Protein AF-A0A2M6X3T8-F1 (afdb_monomer)

pLDDT: mean 74.89, std 24.38, range [35.06, 98.75]

Sequence (340 aa):
MKRSKFPILYKMNGAKKKKNPTDDLLEIILDSETHAGDTDVTVSRVKEKPSEDEISDKTQVSRLHSLNPLKQDPLPSLKKPSGDSTLQVPKKNLVDVTVTHSSRPPLQVVSTQEGYKQPEKKSQLGGSTSSPARLSEDHADLRQAESLKMAQQTILRLEREVEKLVHENHELSSAATVFRNRVDELAGQLDRLERKLQDQSGIYTDEKNVLENQLASKKRQVGELEAKNKELESRIQVDLRQVRSRERELENRLEIAKLENVSLLRSKDELILDLKKRIEQMEGDQESYRMKAKDLLVKLDEKQDQIRRVMKALKLAVTMLEAEENTEGSDGKGSGDEDK

Foldseek 3Di:
DDDDDDDDDPDPPPDPPPDDPVVVVVVVVVVPPDPPDDDPDPDDDDDDDDDDDDDDDDDDDDDDDDDDPPPDDPDPPDDDPPDPDPPPDPPDDPDPPPPDPPPDPPPPPPPPPPDPDDDDDDDDDDDDDDDDDPPCPVVVVVVVVVVVVVVVVVVVVVVVVVVVVVVVVVVVVVVVVVVVVVVVVVVVVVVVVVVVVVVVVVVVVVVVVVVVVVVVVVVVVVVVVVVVVVVVVVVVVVVVVVVVVVVVVVVVVVVVVVVVVVVVVVVVVVVVVVVVVVVVVVVVVVVVVVVVVVVVVVVVVVVVVVVVVVVVVVVVVVVVVVVVVVVVPPDDDDDDDDDD

Structure (mmCIF, N/CA/C/O backbone):
data_AF-A0A2M6X3T8-F1
#
_entry.id   AF-A0A2M6X3T8-F1
#
loop_
_atom_site.group_PDB
_atom_site.id
_atom_site.type_symbol
_atom_site.label_atom_id
_atom_site.label_alt_id
_atom_site.label_comp_id
_atom_site.label_asym_id
_atom_site.label_entity_id
_atom_site.label_seq_id
_atom_site.pdbx_PDB_ins_code
_atom_site.Cartn_x
_atom_site.Cartn_y
_atom_site.Cartn_z
_atom_site.occupancy
_atom_site.B_iso_or_equiv
_atom_site.auth_seq_id
_atom_site.auth_comp_id
_atom_site.auth_asym_id
_atom_site.auth_atom_id
_atom_site.pdbx_PDB_model_num
ATOM 1 N N . MET A 1 1 ? -32.819 41.583 -51.420 1.00 48.28 1 MET A N 1
ATOM 2 C CA . MET A 1 1 ? -31.930 40.410 -51.245 1.00 48.28 1 MET A CA 1
ATOM 3 C C . MET A 1 1 ? -31.617 40.252 -49.764 1.00 48.28 1 MET A C 1
ATOM 5 O O . MET A 1 1 ? -31.291 41.232 -49.107 1.00 48.28 1 MET A O 1
ATOM 9 N N . LYS A 1 2 ? -31.893 39.065 -49.217 1.00 46.53 2 LYS A N 1
ATOM 10 C CA . LYS A 1 2 ? -32.100 38.806 -47.784 1.00 46.53 2 LYS A CA 1
ATOM 11 C C . LYS A 1 2 ? -30.768 38.563 -47.058 1.00 46.53 2 LYS A C 1
ATOM 13 O O . LYS A 1 2 ? -29.957 37.765 -47.511 1.00 46.53 2 LYS A O 1
ATOM 18 N N . ARG A 1 3 ? -30.571 39.240 -45.920 1.00 53.38 3 ARG A N 1
ATOM 19 C CA . ARG A 1 3 ? -29.454 39.032 -44.984 1.00 53.38 3 ARG A CA 1
ATOM 20 C C . ARG A 1 3 ? -29.676 37.730 -44.208 1.00 53.38 3 ARG A C 1
ATOM 22 O O . ARG A 1 3 ? -30.611 37.650 -43.419 1.00 53.38 3 ARG A O 1
ATOM 29 N N . SER A 1 4 ? -28.809 36.743 -44.412 1.00 51.34 4 SER A N 1
ATOM 30 C CA . SER A 1 4 ? -28.747 35.510 -43.619 1.00 51.34 4 SER A CA 1
ATOM 31 C C . SER A 1 4 ? -27.613 35.651 -42.598 1.00 51.34 4 SER A C 1
ATOM 33 O O . SER A 1 4 ? -26.437 35.587 -42.954 1.00 51.34 4 SER A O 1
ATOM 35 N N . LYS A 1 5 ? -27.973 35.907 -41.336 1.00 61.00 5 LYS A N 1
ATOM 36 C CA . LYS A 1 5 ? -27.074 35.837 -40.178 1.00 61.00 5 LYS A CA 1
ATOM 37 C C . LYS A 1 5 ? -27.253 34.455 -39.549 1.00 61.00 5 LYS A C 1
ATOM 39 O O . LYS A 1 5 ? -28.293 34.199 -38.952 1.00 61.00 5 LYS A O 1
ATOM 44 N N . PHE A 1 6 ? -26.262 33.582 -39.692 1.00 49.22 6 PHE A N 1
ATOM 45 C CA . PHE A 1 6 ? -26.186 32.330 -38.940 1.00 49.22 6 PHE A CA 1
ATOM 46 C C . PHE A 1 6 ? -25.486 32.586 -37.596 1.00 49.22 6 PHE A C 1
ATOM 48 O O . PHE A 1 6 ? -24.366 33.099 -37.601 1.00 49.22 6 PHE A O 1
ATOM 55 N N . PRO A 1 7 ? -26.096 32.246 -36.449 1.00 62.31 7 PRO A N 1
ATOM 56 C CA . PRO A 1 7 ? -25.398 32.243 -35.173 1.00 62.31 7 PRO A CA 1
ATOM 57 C C . PRO A 1 7 ? -24.618 30.931 -35.013 1.00 62.31 7 PRO A C 1
ATOM 59 O O . PRO A 1 7 ? -25.191 29.842 -35.012 1.00 62.31 7 PRO A O 1
ATOM 62 N N . ILE A 1 8 ? -23.298 31.039 -34.865 1.00 54.94 8 ILE A N 1
ATOM 63 C CA . ILE A 1 8 ? -22.424 29.923 -34.492 1.00 54.94 8 ILE A CA 1
ATOM 64 C C . ILE A 1 8 ? -22.597 29.698 -32.984 1.00 54.94 8 ILE A C 1
ATOM 66 O O . ILE A 1 8 ? -22.018 30.410 -32.165 1.00 54.94 8 ILE A O 1
ATOM 70 N N . LEU A 1 9 ? -23.438 28.732 -32.610 1.00 55.06 9 LEU A N 1
ATOM 71 C CA . LEU A 1 9 ? -23.554 28.251 -31.232 1.00 55.06 9 LEU A CA 1
ATOM 72 C C . LEU A 1 9 ? -22.347 27.359 -30.904 1.00 55.06 9 LEU A C 1
ATOM 74 O O . LEU A 1 9 ? -22.316 26.179 -31.252 1.00 55.06 9 LEU A O 1
ATOM 78 N N . TYR A 1 10 ? -21.366 27.910 -30.191 1.00 47.28 10 TYR A N 1
ATOM 79 C CA . TYR A 1 10 ? -20.344 27.113 -29.515 1.00 47.28 10 TYR A CA 1
ATOM 80 C C . TYR A 1 10 ? -20.969 26.419 -28.298 1.00 47.28 10 TYR A C 1
ATOM 82 O O . TYR A 1 10 ? -21.160 27.022 -27.243 1.00 47.28 10 TYR A O 1
ATOM 90 N N . LYS A 1 11 ? -21.292 25.128 -28.432 1.00 53.94 11 LYS A N 1
ATOM 91 C CA . LYS A 1 11 ? -21.555 24.256 -27.281 1.00 53.94 11 LYS A CA 1
ATOM 92 C C . LYS A 1 11 ? -20.220 23.938 -26.605 1.00 53.94 11 LYS A C 1
ATOM 94 O O . LYS A 1 11 ? -19.476 23.076 -27.061 1.00 53.94 11 LYS A O 1
ATOM 99 N N . MET A 1 12 ? -19.925 24.640 -25.514 1.00 56.09 12 MET A N 1
ATOM 100 C CA . MET A 1 12 ? -18.906 24.224 -24.553 1.00 56.09 12 MET A CA 1
ATOM 101 C C . MET A 1 12 ? -19.365 22.904 -23.925 1.00 56.09 12 MET A C 1
ATOM 103 O O . MET A 1 12 ? -20.273 22.880 -23.094 1.00 56.09 12 MET A O 1
ATOM 107 N N . ASN A 1 13 ? -18.762 21.794 -24.345 1.00 47.16 13 ASN A N 1
ATOM 108 C CA . ASN A 1 13 ? -18.891 20.526 -23.641 1.00 47.16 13 ASN A CA 1
ATOM 109 C C . ASN A 1 13 ? -18.244 20.691 -22.264 1.00 47.16 13 ASN A C 1
ATOM 111 O O . ASN A 1 13 ? -17.021 20.672 -22.134 1.00 47.16 13 ASN A O 1
ATOM 115 N N . GLY A 1 14 ? -19.077 20.874 -21.239 1.00 49.09 14 GLY A N 1
ATOM 116 C CA . GLY A 1 14 ? -18.662 20.799 -19.848 1.00 49.09 14 GLY A CA 1
ATOM 117 C C . GLY A 1 14 ? -18.065 19.423 -19.584 1.00 49.09 14 GLY A C 1
ATOM 118 O O . GLY A 1 14 ? -18.787 18.434 -19.447 1.00 49.09 14 GLY A O 1
ATOM 119 N N . ALA A 1 15 ? -16.736 19.357 -19.538 1.00 52.53 15 ALA A N 1
ATOM 120 C CA . ALA A 1 15 ? -16.014 18.203 -19.046 1.00 52.53 15 ALA A CA 1
ATOM 121 C C . ALA A 1 15 ? -16.426 17.997 -17.585 1.00 52.53 15 ALA A C 1
ATOM 123 O O . ALA A 1 15 ? -15.989 18.718 -16.688 1.00 52.53 15 ALA A O 1
ATOM 124 N N . LYS A 1 16 ? -17.311 17.024 -17.350 1.00 57.25 16 LYS A N 1
ATOM 125 C CA . LYS A 1 16 ? -17.578 16.498 -16.015 1.00 57.25 16 LYS A CA 1
ATOM 126 C C . LYS A 1 16 ? -16.247 15.965 -15.492 1.00 57.25 16 LYS A C 1
ATOM 128 O O . LYS A 1 16 ? -15.817 14.886 -15.898 1.00 57.25 16 LYS A O 1
ATOM 133 N N . LYS A 1 17 ? -15.566 16.745 -14.645 1.00 62.50 17 LYS A N 1
ATOM 134 C CA . LYS A 1 17 ? -14.441 16.260 -13.846 1.00 62.50 17 LYS A CA 1
ATOM 135 C C . LYS A 1 17 ? -14.964 15.042 -13.090 1.00 62.50 17 LYS A C 1
ATOM 137 O O . LYS A 1 17 ? -15.842 15.176 -12.241 1.00 62.50 17 LYS A O 1
ATOM 142 N N . LYS A 1 18 ? -14.495 13.851 -13.468 1.00 58.91 18 LYS A N 1
ATOM 143 C CA . LYS A 1 18 ? -14.674 12.647 -12.659 1.00 58.91 18 LYS A CA 1
ATOM 144 C C . LYS A 1 18 ? -14.033 12.973 -11.314 1.00 58.91 18 LYS A C 1
ATOM 146 O O . LYS A 1 18 ? -12.822 13.161 -11.263 1.00 58.91 18 LYS A O 1
ATOM 151 N N . LYS A 1 19 ? -14.853 13.154 -10.276 1.00 62.19 19 LYS A N 1
ATOM 152 C CA . LYS A 1 19 ? -14.363 13.230 -8.902 1.00 62.19 19 LYS A CA 1
ATOM 153 C C . LYS A 1 19 ? -13.605 11.932 -8.639 1.00 62.19 19 LYS A C 1
ATOM 155 O O . LYS A 1 19 ? -14.112 10.853 -8.954 1.00 62.19 19 LYS A O 1
ATOM 160 N N . ASN A 1 20 ? -12.366 12.051 -8.178 1.00 59.34 20 ASN A N 1
ATOM 161 C CA . ASN A 1 20 ? -11.580 10.892 -7.798 1.00 59.34 20 ASN A CA 1
ATOM 162 C C . ASN A 1 20 ? -12.211 10.308 -6.524 1.00 59.34 20 ASN A C 1
ATOM 164 O O . ASN A 1 20 ? -12.495 11.073 -5.606 1.00 59.34 20 ASN A O 1
ATOM 168 N N . PRO A 1 21 ? -12.412 8.983 -6.429 1.00 64.25 21 PRO A N 1
ATOM 169 C CA . PRO A 1 21 ? -13.021 8.343 -5.257 1.00 64.25 21 PRO A CA 1
ATOM 170 C C . PRO A 1 21 ? -12.188 8.486 -3.969 1.00 64.25 21 PRO A C 1
ATOM 172 O O . PRO A 1 21 ? -12.624 8.069 -2.904 1.00 64.25 21 PRO A O 1
ATOM 175 N N . THR A 1 22 ? -10.987 9.060 -4.053 1.00 64.00 22 THR A N 1
ATOM 176 C CA . THR A 1 22 ? -10.129 9.363 -2.905 1.00 64.00 22 THR A CA 1
ATOM 177 C C . THR A 1 22 ? -10.551 10.624 -2.152 1.00 64.00 22 THR A C 1
ATOM 179 O O . THR A 1 22 ? -10.258 10.716 -0.966 1.00 64.00 22 THR A O 1
ATOM 182 N N . ASP A 1 23 ? -11.246 11.569 -2.799 1.00 58.00 23 ASP A N 1
ATOM 183 C CA . ASP A 1 23 ? -11.666 12.815 -2.136 1.00 58.00 23 ASP A CA 1
ATOM 184 C C . ASP A 1 23 ? -12.822 12.568 -1.149 1.00 58.00 23 ASP A C 1
ATOM 186 O O . ASP A 1 23 ? -12.839 13.160 -0.074 1.00 58.00 23 ASP A O 1
ATOM 190 N N . ASP A 1 24 ? -13.712 11.610 -1.436 1.00 61.41 24 ASP A N 1
ATOM 191 C CA . ASP A 1 24 ? -14.825 11.249 -0.540 1.00 61.41 24 ASP A CA 1
ATOM 192 C C . ASP A 1 24 ? -14.349 10.499 0.729 1.00 61.41 24 ASP A C 1
ATOM 194 O O . ASP A 1 24 ? -15.053 10.463 1.737 1.00 61.41 24 ASP A O 1
ATOM 198 N N . LEU A 1 25 ? -13.146 9.905 0.721 1.00 61.50 25 LEU A N 1
ATOM 199 C CA . LEU A 1 25 ? -12.576 9.246 1.908 1.00 61.50 25 LEU A CA 1
ATOM 200 C C . LEU A 1 25 ? -11.923 10.233 2.883 1.00 61.50 25 LEU A C 1
ATOM 202 O O . LEU A 1 25 ? -11.845 9.937 4.074 1.00 61.50 25 LEU A O 1
ATOM 206 N N . LEU A 1 26 ? -11.471 11.395 2.405 1.00 58.81 26 LEU A N 1
ATOM 207 C CA . LEU A 1 26 ? -10.872 12.422 3.261 1.00 58.81 26 LEU A CA 1
ATOM 208 C C . LEU A 1 26 ? -11.929 13.208 4.048 1.00 58.81 26 LEU A C 1
ATOM 210 O O . LEU A 1 26 ? -11.655 13.622 5.171 1.00 58.81 26 LEU A O 1
ATOM 214 N N . GLU A 1 27 ? -13.144 13.345 3.513 1.00 59.25 27 GLU A N 1
ATOM 215 C CA . GLU A 1 27 ? -14.247 14.039 4.193 1.00 59.25 27 GLU A CA 1
ATOM 216 C C . GLU A 1 27 ? -14.784 13.228 5.395 1.00 59.25 27 GLU A C 1
ATOM 218 O O . GLU A 1 27 ? -15.132 13.798 6.420 1.00 59.25 27 GLU A O 1
ATOM 223 N N . ILE A 1 28 ? -14.723 11.889 5.347 1.00 61.09 28 ILE A N 1
ATOM 224 C CA . ILE A 1 28 ? -15.157 11.020 6.462 1.00 61.09 28 ILE A CA 1
ATOM 225 C C . ILE A 1 28 ? -14.153 11.012 7.629 1.00 61.09 28 ILE A C 1
ATOM 227 O O . ILE A 1 28 ? -14.540 10.781 8.773 1.00 61.09 28 ILE A O 1
ATOM 231 N N . ILE A 1 29 ? -12.863 11.248 7.371 1.00 57.47 29 ILE A N 1
ATOM 232 C CA . ILE A 1 29 ? -11.836 11.214 8.426 1.00 57.47 29 ILE A CA 1
ATOM 233 C C . ILE A 1 29 ? -11.834 12.526 9.227 1.00 57.47 29 ILE A C 1
ATOM 235 O O . ILE A 1 29 ? -11.658 12.491 10.445 1.00 57.47 29 ILE A O 1
ATOM 239 N N . LEU A 1 30 ? -12.106 13.664 8.581 1.00 53.62 30 LEU A N 1
ATOM 240 C CA . LEU A 1 30 ? -12.043 14.983 9.224 1.00 53.62 30 LEU A CA 1
ATOM 241 C C . LEU A 1 30 ? -13.244 15.303 10.134 1.00 53.62 30 LEU A C 1
ATOM 243 O O . LEU A 1 30 ? -13.096 16.111 11.046 1.00 53.62 30 LEU A O 1
ATOM 247 N N . ASP A 1 31 ? -14.378 14.616 9.981 1.00 52.12 31 ASP A N 1
ATOM 248 C CA . ASP A 1 31 ? -15.547 14.791 10.862 1.00 52.12 31 ASP A CA 1
ATOM 249 C C . ASP A 1 31 ? -15.466 13.975 12.172 1.00 52.12 31 ASP A C 1
ATOM 251 O O . ASP A 1 31 ? -16.353 14.065 13.022 1.00 52.12 31 ASP A O 1
ATOM 255 N N . SER A 1 32 ? -14.399 13.189 12.379 1.00 53.75 32 SER A N 1
ATOM 256 C CA . SER A 1 32 ? -14.233 12.347 13.579 1.00 53.75 32 SER A CA 1
ATOM 257 C C . SER A 1 32 ? -13.334 12.934 14.680 1.00 53.75 32 SER A C 1
ATOM 259 O O . SER A 1 32 ? -13.246 12.353 15.761 1.00 53.75 32 SER A O 1
ATOM 261 N N . GLU A 1 33 ? -12.711 14.102 14.469 1.00 50.47 33 GLU A N 1
ATOM 262 C CA . GLU A 1 33 ? -11.692 14.651 15.389 1.00 50.47 33 GLU A CA 1
ATOM 263 C C . GLU A 1 33 ? -12.166 15.750 16.366 1.00 50.47 33 GLU A C 1
ATOM 265 O O . GLU A 1 33 ? -11.360 16.248 17.149 1.00 50.47 33 GLU A O 1
ATOM 270 N N . THR A 1 34 ? -13.452 16.122 16.431 1.00 53.78 34 THR A N 1
ATOM 271 C CA . THR A 1 34 ? -13.883 17.265 17.276 1.00 53.78 34 THR A CA 1
ATOM 272 C C . THR A 1 34 ? -14.560 16.932 18.612 1.00 53.78 34 THR A C 1
ATOM 274 O O . THR A 1 34 ? -15.127 17.833 19.226 1.00 53.78 34 THR A O 1
ATOM 277 N N . HIS A 1 35 ? -14.505 15.698 19.125 1.00 51.75 35 HIS A N 1
ATOM 278 C CA . HIS A 1 35 ? -15.056 15.350 20.455 1.00 51.75 35 HIS A CA 1
ATOM 279 C C . HIS A 1 35 ? -14.041 14.631 21.365 1.00 51.75 35 HIS A C 1
ATOM 281 O O . HIS A 1 35 ? -14.316 13.579 21.933 1.00 51.75 35 HIS A O 1
ATOM 287 N N . ALA A 1 36 ? -12.865 15.233 21.557 1.00 49.47 36 ALA A N 1
ATOM 288 C CA . ALA A 1 36 ? -12.014 14.941 22.711 1.00 49.47 36 ALA A CA 1
ATOM 289 C C . ALA A 1 36 ? -12.462 15.821 23.891 1.00 49.47 36 ALA A C 1
ATOM 291 O O . ALA A 1 36 ? -11.929 16.903 24.126 1.00 49.47 36 ALA A O 1
ATOM 292 N N . GLY A 1 37 ? -13.514 15.380 24.581 1.00 46.88 37 GLY A N 1
ATOM 293 C CA . GLY A 1 37 ? -13.896 15.926 25.876 1.00 46.88 37 GLY A CA 1
ATOM 294 C C . GLY A 1 37 ? -12.936 15.429 26.953 1.00 46.88 37 GLY A C 1
ATOM 295 O O . GLY A 1 37 ? -12.780 14.222 27.133 1.00 46.88 37 GLY A O 1
ATOM 296 N N . ASP A 1 38 ? -12.320 16.375 27.657 1.00 49.84 38 ASP A N 1
ATOM 297 C CA . ASP A 1 38 ? -11.634 16.185 28.933 1.00 49.84 38 ASP A CA 1
ATOM 298 C C . ASP A 1 38 ? -12.511 15.379 29.904 1.00 49.84 38 ASP A C 1
ATOM 300 O O . ASP A 1 38 ? -13.475 15.890 30.478 1.00 49.84 38 ASP A O 1
ATOM 304 N N . THR A 1 39 ? -12.151 14.121 30.142 1.00 50.53 39 THR A N 1
ATOM 305 C CA . THR A 1 39 ? -12.489 13.438 31.394 1.00 50.53 39 THR A CA 1
ATOM 306 C C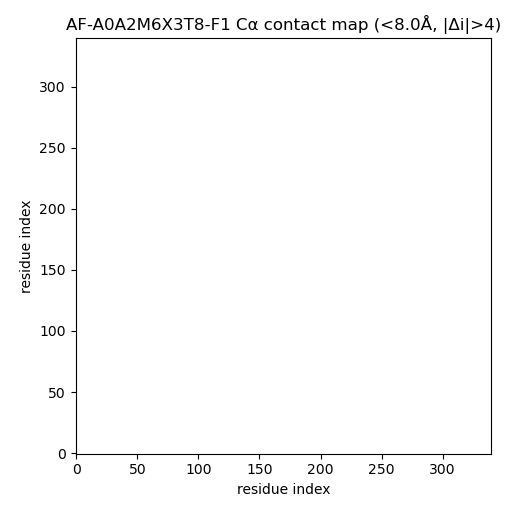 . THR A 1 39 ? -11.200 12.938 32.017 1.00 50.53 39 THR A C 1
ATOM 308 O O . THR A 1 39 ? -10.740 11.827 31.751 1.00 50.53 39 THR A O 1
ATOM 311 N N . ASP A 1 40 ? -10.619 13.802 32.840 1.00 43.56 40 ASP A N 1
ATOM 312 C CA . ASP A 1 40 ? -9.508 13.508 33.733 1.00 43.56 40 ASP A CA 1
ATOM 313 C C . ASP A 1 40 ? -10.005 12.569 34.850 1.00 43.56 40 ASP A C 1
ATOM 315 O O . ASP A 1 40 ? -10.454 12.989 35.918 1.00 43.56 40 ASP A O 1
ATOM 319 N N . VAL A 1 41 ? -10.027 11.263 34.564 1.00 51.12 41 VAL A N 1
ATOM 320 C CA . VAL A 1 41 ? -10.283 10.219 35.564 1.00 51.12 41 VAL A CA 1
ATOM 321 C C . VAL A 1 41 ? -8.938 9.748 36.100 1.00 51.12 41 VAL A C 1
ATOM 323 O O . VAL A 1 41 ? -8.275 8.868 35.549 1.00 51.12 41 VAL A O 1
ATOM 326 N N . THR A 1 42 ? -8.543 10.343 37.219 1.00 43.38 42 THR A N 1
ATOM 327 C CA . THR A 1 42 ? -7.403 9.933 38.040 1.00 43.38 42 THR A CA 1
ATOM 328 C C . THR A 1 42 ? -7.672 8.565 38.678 1.00 43.38 42 THR A C 1
ATOM 330 O O . THR A 1 42 ? -8.177 8.440 39.793 1.00 43.38 42 THR A O 1
ATOM 333 N N . VAL A 1 43 ? -7.318 7.489 37.968 1.00 47.22 43 VAL A N 1
ATOM 334 C CA . VAL A 1 43 ? -7.303 6.131 38.530 1.00 47.22 43 VAL A CA 1
ATOM 335 C C . VAL A 1 43 ? -6.080 5.984 39.430 1.00 47.22 43 VAL A C 1
ATOM 337 O O . VAL A 1 43 ? -4.946 5.816 38.979 1.00 47.22 43 VAL A O 1
ATOM 340 N N . SER A 1 44 ? -6.327 6.029 40.736 1.00 46.16 44 SER A N 1
ATOM 341 C CA . SER A 1 44 ? -5.349 5.683 41.761 1.00 46.16 44 SER A CA 1
ATOM 342 C C . SER A 1 44 ? -5.025 4.190 41.672 1.00 46.16 44 SER A C 1
ATOM 344 O O . SER A 1 44 ? -5.801 3.326 42.074 1.00 46.16 44 SER A O 1
ATOM 346 N N . ARG A 1 45 ? -3.858 3.890 41.097 1.00 47.16 45 ARG A N 1
ATOM 347 C CA . ARG A 1 45 ? -3.289 2.549 40.954 1.00 47.16 45 ARG A CA 1
ATOM 348 C C . ARG A 1 45 ? -2.777 2.061 42.310 1.00 47.16 45 ARG A C 1
ATOM 350 O O . ARG A 1 45 ? -1.656 2.377 42.708 1.00 47.16 45 ARG A O 1
ATOM 357 N N . VAL A 1 46 ? -3.596 1.279 43.006 1.00 48.47 46 VAL A N 1
ATOM 358 C CA . VAL A 1 46 ? -3.177 0.486 44.168 1.00 48.47 46 VAL A CA 1
ATOM 359 C C . VAL A 1 46 ? -2.143 -0.544 43.694 1.00 48.47 46 VAL A C 1
ATOM 361 O O . VAL A 1 46 ? -2.413 -1.370 42.825 1.00 48.47 46 VAL A O 1
ATOM 364 N N . LYS A 1 47 ? -0.918 -0.440 44.219 1.00 45.56 47 LYS A N 1
ATOM 365 C CA . LYS A 1 47 ? 0.147 -1.439 44.065 1.00 45.56 47 LYS A CA 1
ATOM 366 C C . LYS A 1 47 ? -0.147 -2.603 45.010 1.00 45.56 47 LYS A C 1
ATOM 368 O O . LYS A 1 47 ? 0.226 -2.539 46.178 1.00 45.56 47 LYS A O 1
ATOM 373 N N . GLU A 1 48 ? -0.752 -3.667 44.502 1.00 42.28 48 GLU A N 1
ATOM 374 C CA . GLU A 1 48 ? -0.688 -4.973 45.158 1.00 42.28 48 GLU A CA 1
ATOM 375 C C . GLU A 1 48 ? 0.520 -5.752 44.628 1.00 42.28 48 GLU A C 1
ATOM 377 O O . GLU A 1 48 ? 0.761 -5.845 43.423 1.00 42.28 48 GLU A O 1
ATOM 382 N N . LYS A 1 49 ? 1.336 -6.231 45.570 1.00 50.16 49 LYS A N 1
ATOM 383 C CA . LYS A 1 49 ? 2.478 -7.116 45.337 1.00 50.16 49 LYS A CA 1
ATOM 384 C C . LYS A 1 49 ? 1.949 -8.515 44.998 1.00 50.16 49 LYS A C 1
ATOM 386 O O . LYS A 1 49 ? 1.115 -9.001 45.758 1.00 50.16 49 LYS A O 1
ATOM 391 N N . PRO A 1 50 ? 2.452 -9.198 43.960 1.00 47.91 50 PRO A N 1
ATOM 392 C CA . PRO A 1 50 ? 2.223 -10.627 43.832 1.00 47.91 50 PRO A CA 1
ATOM 393 C C . PRO A 1 50 ? 3.186 -11.367 44.768 1.00 47.91 50 PRO A C 1
ATOM 395 O O . PRO A 1 50 ? 4.397 -11.142 44.730 1.00 47.91 50 PRO A O 1
ATOM 398 N N . SER A 1 51 ? 2.626 -12.205 45.636 1.00 49.88 51 SER A N 1
ATOM 399 C CA . SER A 1 51 ? 3.353 -13.216 46.395 1.00 49.88 51 SER A CA 1
ATOM 400 C C . SER A 1 51 ? 3.835 -14.318 45.456 1.00 49.88 51 SER A C 1
ATOM 402 O O . SER A 1 51 ? 3.086 -14.798 44.605 1.00 49.88 51 SER A O 1
ATOM 404 N N . GLU A 1 52 ? 5.099 -14.677 45.632 1.00 57.25 52 GLU A N 1
ATOM 405 C CA . GLU A 1 52 ? 5.729 -15.890 45.131 1.00 57.25 52 GLU A CA 1
ATOM 406 C C . GLU A 1 52 ? 5.017 -17.107 45.738 1.00 57.25 52 GLU A C 1
ATOM 408 O O . GLU A 1 52 ? 4.745 -17.098 46.935 1.00 57.25 52 GLU A O 1
ATOM 413 N N . ASP A 1 53 ? 4.627 -18.074 44.903 1.00 51.97 53 ASP A N 1
ATOM 414 C CA . ASP A 1 53 ? 4.863 -19.512 45.108 1.00 51.97 53 ASP A CA 1
ATOM 415 C C . ASP A 1 53 ? 4.121 -20.358 44.052 1.00 51.97 53 ASP A C 1
ATOM 417 O O . ASP A 1 53 ? 2.917 -20.221 43.867 1.00 51.97 53 ASP A O 1
ATOM 421 N N . GLU A 1 54 ? 4.912 -21.215 43.385 1.00 46.72 54 GLU A N 1
ATOM 422 C CA . GLU A 1 54 ? 4.594 -22.512 42.751 1.00 46.72 54 GLU A CA 1
ATOM 423 C C . GLU A 1 54 ? 3.456 -22.550 41.688 1.00 46.72 54 GLU A C 1
ATOM 425 O O . GLU A 1 54 ? 2.348 -22.077 41.870 1.00 46.72 54 GLU A O 1
ATOM 430 N N . ILE A 1 55 ? 3.593 -23.141 40.498 1.00 44.69 55 ILE A N 1
ATOM 431 C CA . ILE A 1 55 ? 3.963 -24.529 40.207 1.00 44.69 55 ILE A CA 1
ATOM 432 C C . ILE A 1 55 ? 4.388 -24.617 38.726 1.00 44.69 55 ILE A C 1
ATOM 434 O O . ILE A 1 55 ? 3.745 -24.072 37.830 1.00 44.69 55 ILE A O 1
ATOM 438 N N . SER A 1 56 ? 5.486 -25.343 38.512 1.00 49.25 56 SER A N 1
ATOM 439 C CA . SER A 1 56 ? 5.837 -26.155 37.340 1.00 49.25 56 SER A CA 1
ATOM 440 C C . SER A 1 56 ? 4.753 -26.316 36.262 1.00 49.25 56 SER A C 1
ATOM 442 O O . SER A 1 56 ? 3.766 -26.996 36.500 1.00 49.25 56 SER A O 1
ATOM 444 N N . ASP A 1 57 ? 5.036 -25.911 35.020 1.00 44.25 57 ASP A N 1
ATOM 445 C CA . ASP A 1 57 ? 5.032 -26.927 33.969 1.00 44.25 57 ASP A CA 1
ATOM 446 C C . ASP A 1 57 ? 5.842 -26.582 32.724 1.00 44.25 57 ASP A C 1
ATOM 448 O O . ASP A 1 57 ? 5.921 -25.460 32.225 1.00 44.25 57 ASP A O 1
ATOM 452 N N . LYS A 1 58 ? 6.507 -27.635 32.264 1.00 52.09 58 LYS A N 1
ATOM 453 C CA . LYS A 1 58 ? 7.445 -27.684 31.157 1.00 52.09 58 LYS A CA 1
ATOM 454 C C . LYS A 1 58 ? 6.692 -27.511 29.844 1.00 52.09 58 LYS A C 1
ATOM 456 O O . LYS A 1 58 ? 5.871 -28.348 29.485 1.00 52.09 58 LYS A O 1
ATOM 461 N N . THR A 1 59 ? 7.092 -26.549 29.022 1.00 49.47 59 THR A N 1
ATOM 462 C CA . THR A 1 59 ? 7.036 -26.750 27.569 1.00 49.47 59 THR A CA 1
ATOM 463 C C . THR A 1 59 ? 8.231 -26.079 26.912 1.00 49.47 59 THR A C 1
ATOM 465 O O . THR A 1 59 ? 8.332 -24.861 26.799 1.00 49.47 59 THR A O 1
ATOM 468 N N . GLN A 1 60 ? 9.177 -26.926 26.517 1.00 51.38 60 GLN A N 1
ATOM 469 C CA . GLN A 1 60 ? 10.280 -26.586 25.637 1.00 51.38 60 GLN A CA 1
ATOM 470 C C . GLN A 1 60 ? 9.728 -26.196 24.263 1.00 51.38 60 GLN A C 1
ATOM 472 O O . GLN A 1 60 ? 9.131 -27.036 23.595 1.00 51.38 60 GLN A O 1
ATOM 477 N N . VAL A 1 61 ? 10.005 -24.974 23.805 1.00 50.16 61 VAL A N 1
ATOM 478 C CA . VAL A 1 61 ? 10.065 -24.660 22.370 1.00 50.16 61 VAL A CA 1
ATOM 479 C C . VAL A 1 61 ? 11.265 -23.741 22.113 1.00 50.16 61 VAL A C 1
ATOM 481 O O . VAL A 1 61 ? 11.228 -22.533 22.301 1.00 50.16 61 VAL A O 1
ATOM 484 N N . SER A 1 62 ? 12.370 -24.381 21.741 1.00 47.41 62 SER A N 1
ATOM 485 C CA . SER A 1 62 ? 13.240 -24.028 20.612 1.00 47.41 62 SER A CA 1
ATOM 486 C C . SER A 1 62 ? 13.511 -22.546 20.296 1.00 47.41 62 SER A C 1
ATOM 488 O O . SER A 1 62 ? 12.874 -21.926 19.454 1.00 47.41 62 SER A O 1
ATOM 490 N N . ARG A 1 63 ? 14.593 -22.038 20.890 1.00 48.22 63 ARG A N 1
ATOM 491 C CA . ARG A 1 63 ? 15.792 -21.481 20.224 1.00 48.22 63 ARG A CA 1
ATOM 492 C C . ARG A 1 63 ? 15.701 -21.220 18.697 1.00 48.22 63 ARG A C 1
ATOM 494 O O . ARG A 1 63 ? 15.883 -22.145 17.915 1.00 48.22 63 ARG A O 1
ATOM 501 N N . LEU A 1 64 ? 15.628 -19.943 18.302 1.00 43.44 64 LEU A N 1
ATOM 502 C CA . LEU A 1 64 ? 16.177 -19.364 17.054 1.00 43.44 64 LEU A CA 1
ATOM 503 C C . LEU A 1 64 ? 16.693 -17.948 17.406 1.00 43.44 64 LEU A C 1
ATOM 505 O O . LEU A 1 64 ? 15.934 -17.117 17.884 1.00 43.44 64 LEU A O 1
ATOM 509 N N . HIS A 1 65 ? 18.008 -17.724 17.524 1.00 41.53 65 HIS A N 1
ATOM 510 C CA . HIS A 1 65 ? 18.871 -17.144 16.471 1.00 41.53 65 HIS A CA 1
ATOM 511 C C . HIS A 1 65 ? 18.316 -15.804 15.956 1.00 41.53 65 HIS A C 1
ATOM 513 O O . HIS A 1 65 ? 17.386 -15.760 15.165 1.00 41.53 65 HIS A O 1
ATOM 519 N N . SER A 1 66 ? 18.727 -14.695 16.576 1.00 46.72 66 SER A N 1
ATOM 520 C CA . SER A 1 66 ? 19.774 -13.791 16.066 1.00 46.72 66 SER A CA 1
ATOM 521 C C . SER A 1 66 ? 19.448 -13.166 14.708 1.00 46.72 66 SER A C 1
ATOM 523 O O . SER A 1 66 ? 19.745 -13.770 13.686 1.00 46.72 66 SER A O 1
ATOM 525 N N . LEU A 1 67 ? 18.984 -11.915 14.697 1.00 42.34 67 LEU A N 1
ATOM 526 C CA . LEU A 1 67 ? 19.375 -10.946 13.672 1.00 42.34 67 LEU A CA 1
ATOM 527 C C . LEU A 1 67 ? 19.436 -9.554 14.306 1.00 42.34 67 LEU A C 1
ATOM 529 O O . LEU A 1 67 ? 18.433 -8.994 14.739 1.00 42.34 67 LEU A O 1
ATOM 533 N N . ASN A 1 68 ? 20.657 -9.027 14.366 1.00 52.75 68 ASN A N 1
ATOM 534 C CA . ASN A 1 68 ? 20.934 -7.615 14.584 1.00 52.75 68 ASN A CA 1
ATOM 535 C C . ASN A 1 68 ? 20.156 -6.779 13.555 1.00 52.75 68 ASN A C 1
ATOM 537 O O . ASN A 1 68 ? 20.185 -7.127 12.371 1.00 52.75 68 ASN A O 1
ATOM 541 N N . PRO A 1 69 ? 19.543 -5.646 13.933 1.00 53.56 69 PRO A N 1
ATOM 542 C CA . PRO A 1 69 ? 19.137 -4.668 12.942 1.00 53.56 69 PRO A CA 1
ATOM 543 C C . PRO A 1 69 ? 20.411 -4.053 12.350 1.00 53.56 69 PRO A C 1
ATOM 545 O O . PRO A 1 69 ? 21.108 -3.279 13.011 1.00 53.56 69 PRO A O 1
ATOM 548 N N . LEU A 1 70 ? 20.745 -4.426 11.108 1.00 46.09 70 LEU A N 1
ATOM 549 C CA . LEU A 1 70 ? 21.682 -3.656 10.296 1.00 46.09 70 LEU A CA 1
ATOM 550 C C . LEU A 1 70 ? 21.159 -2.218 10.258 1.00 46.09 70 LEU A C 1
ATOM 552 O O . LEU A 1 70 ? 20.092 -1.950 9.705 1.00 46.09 70 LEU A O 1
ATOM 556 N N . LYS A 1 71 ? 21.926 -1.305 10.853 1.00 48.81 71 LYS A N 1
ATOM 557 C CA . LYS A 1 71 ? 21.832 0.124 10.579 1.00 48.81 71 LYS A CA 1
ATOM 558 C C . LYS A 1 71 ? 22.030 0.285 9.073 1.00 48.81 71 LYS A C 1
ATOM 560 O O . LYS A 1 71 ? 23.132 0.096 8.573 1.00 48.81 71 LYS A O 1
ATOM 565 N N . GLN A 1 72 ? 20.941 0.530 8.354 1.00 53.00 72 GLN A N 1
ATOM 566 C CA . GLN A 1 72 ? 21.011 0.995 6.980 1.00 53.00 72 GLN A CA 1
ATOM 567 C C . GLN A 1 72 ? 21.550 2.418 7.034 1.00 53.00 72 GLN A C 1
ATOM 569 O O . GLN A 1 72 ? 20.888 3.317 7.555 1.00 53.00 72 GLN A O 1
ATOM 574 N N . ASP A 1 73 ? 22.766 2.603 6.531 1.00 62.34 73 ASP A N 1
ATOM 575 C CA . ASP A 1 73 ? 23.265 3.931 6.215 1.00 62.34 73 ASP A CA 1
ATOM 576 C C . ASP A 1 73 ? 22.272 4.602 5.252 1.00 62.34 73 ASP A C 1
ATOM 578 O O . ASP A 1 73 ? 21.819 3.966 4.290 1.00 62.34 73 ASP A O 1
ATOM 582 N N . PRO A 1 74 ? 21.882 5.864 5.497 1.00 62.69 74 PRO A N 1
ATOM 583 C CA . PRO A 1 74 ? 20.997 6.579 4.597 1.00 62.69 74 PRO A CA 1
ATOM 584 C C . PRO A 1 74 ? 21.681 6.709 3.234 1.00 62.69 74 PRO A C 1
ATOM 586 O O . PRO A 1 74 ? 22.732 7.336 3.100 1.00 62.69 74 PRO A O 1
ATOM 589 N N . LEU A 1 75 ? 21.067 6.096 2.218 1.00 60.41 75 LEU A N 1
ATOM 590 C CA . LEU A 1 75 ? 21.452 6.253 0.820 1.00 60.41 75 LEU A CA 1
ATOM 591 C C . LEU A 1 75 ? 21.588 7.749 0.483 1.00 60.41 75 LEU A C 1
ATOM 593 O O . LEU A 1 75 ? 20.728 8.542 0.884 1.00 60.41 75 LEU A O 1
ATOM 597 N N . PRO A 1 76 ? 22.623 8.150 -0.277 1.00 60.09 76 PRO A N 1
ATOM 598 C CA . PRO A 1 76 ? 22.779 9.528 -0.708 1.00 60.09 76 PRO A CA 1
ATOM 599 C C . PRO A 1 76 ? 21.543 9.945 -1.506 1.00 60.09 76 PRO A C 1
ATOM 601 O O . PRO A 1 76 ? 21.181 9.326 -2.509 1.00 60.09 76 PRO A O 1
ATOM 604 N N . SER A 1 77 ? 20.882 11.000 -1.036 1.00 52.16 77 SER A N 1
ATOM 605 C CA . SER A 1 77 ? 19.759 11.624 -1.716 1.00 52.16 77 SER A CA 1
ATOM 606 C C . SER A 1 77 ? 20.226 12.133 -3.080 1.00 52.16 77 SER A C 1
ATOM 608 O O . SER A 1 77 ? 20.877 13.171 -3.205 1.00 52.16 77 SER A O 1
ATOM 610 N N . LEU A 1 78 ? 19.894 11.380 -4.132 1.00 50.34 78 LEU A N 1
ATOM 611 C CA . LEU A 1 78 ? 20.006 11.856 -5.502 1.00 50.34 78 LEU A CA 1
ATOM 612 C C . LEU A 1 78 ? 19.129 13.104 -5.633 1.00 50.34 78 LEU A C 1
ATOM 614 O O . LEU A 1 78 ? 17.898 13.029 -5.679 1.00 50.34 78 LEU A O 1
ATOM 618 N N . LYS A 1 79 ? 19.794 14.264 -5.670 1.00 53.25 79 LYS A N 1
ATOM 619 C CA . LYS A 1 79 ? 19.232 15.534 -6.124 1.00 53.25 79 LYS A CA 1
ATOM 620 C C . LYS A 1 79 ? 18.487 15.273 -7.429 1.00 53.25 79 LYS A C 1
ATOM 622 O O . LYS A 1 79 ? 19.102 14.979 -8.451 1.00 53.25 79 LYS A O 1
ATOM 627 N N . LYS A 1 80 ? 17.159 15.386 -7.378 1.00 52.34 80 LYS A N 1
ATOM 628 C CA . LYS A 1 80 ? 16.318 15.457 -8.572 1.00 52.34 80 LYS A CA 1
ATOM 629 C C . LYS A 1 80 ? 16.844 16.616 -9.428 1.00 52.34 80 LYS A C 1
ATOM 631 O O . LYS A 1 80 ? 16.884 17.738 -8.917 1.00 52.34 80 LYS A O 1
ATOM 636 N N . PRO A 1 81 ? 17.245 16.394 -10.688 1.00 48.28 81 PRO A N 1
ATOM 637 C CA . PRO A 1 81 ? 17.446 17.503 -11.598 1.00 48.28 81 PRO A CA 1
ATOM 638 C C . PRO A 1 81 ? 16.074 18.140 -11.839 1.00 48.28 81 PRO A C 1
ATOM 640 O O . PRO A 1 81 ? 15.170 17.522 -12.399 1.00 48.28 81 PRO A O 1
ATOM 643 N N . SER A 1 82 ? 15.904 19.373 -11.368 1.00 50.06 82 SER A N 1
ATOM 644 C CA . SER A 1 82 ? 14.851 20.276 -11.820 1.00 50.06 82 SER A CA 1
ATOM 645 C C . SER A 1 82 ? 15.141 20.626 -13.280 1.00 50.06 82 SER A C 1
ATOM 647 O O . SER A 1 82 ? 15.809 21.614 -13.575 1.00 50.06 82 SER A O 1
ATOM 649 N N . GLY A 1 83 ? 14.719 19.743 -14.177 1.00 42.47 83 GLY A N 1
ATOM 650 C CA . GLY A 1 83 ? 14.806 19.907 -15.619 1.00 42.47 83 GLY A CA 1
ATOM 651 C C . GLY A 1 83 ? 13.410 19.833 -16.203 1.00 42.47 83 GLY A C 1
ATOM 652 O O . GLY A 1 83 ? 13.018 18.805 -16.748 1.00 42.47 83 GLY A O 1
ATOM 653 N N . ASP A 1 84 ? 12.658 20.921 -16.061 1.00 49.62 84 ASP A N 1
ATOM 654 C CA . ASP A 1 84 ? 11.529 21.195 -16.938 1.00 49.62 84 ASP A CA 1
ATOM 655 C C . ASP A 1 84 ? 12.119 21.532 -18.313 1.00 49.62 84 ASP A C 1
ATOM 657 O O . ASP A 1 84 ? 12.567 22.640 -18.605 1.00 49.62 84 ASP A O 1
ATOM 661 N N . SER A 1 85 ? 12.305 20.496 -19.118 1.00 50.19 85 SER A N 1
ATOM 662 C CA . SER A 1 85 ? 12.750 20.598 -20.501 1.00 50.19 85 SER A CA 1
ATOM 663 C C . SER A 1 85 ? 11.915 19.612 -21.286 1.00 50.19 85 SER A C 1
ATOM 665 O O . SER A 1 85 ? 12.321 18.487 -21.574 1.00 50.19 85 SER A O 1
ATOM 667 N N . THR A 1 86 ? 10.699 20.054 -21.592 1.00 48.09 86 THR A N 1
ATOM 668 C CA . THR A 1 86 ? 9.837 19.460 -22.609 1.00 48.09 86 THR A CA 1
ATOM 669 C C . THR A 1 86 ? 10.561 19.546 -23.957 1.00 48.09 86 THR A C 1
ATOM 671 O O . THR A 1 86 ? 10.338 20.453 -24.755 1.00 48.09 86 THR A O 1
ATOM 674 N N . LEU A 1 87 ? 11.474 18.608 -24.211 1.00 44.25 87 LEU A N 1
ATOM 675 C CA . LEU A 1 87 ? 11.998 18.334 -25.540 1.00 44.25 87 LEU A CA 1
ATOM 676 C C . LEU A 1 87 ? 10.929 17.538 -26.283 1.00 44.25 87 LEU A C 1
ATOM 678 O O . LEU A 1 87 ? 10.819 16.318 -26.166 1.00 44.25 87 LEU A O 1
ATOM 682 N N . GLN A 1 88 ? 10.109 18.264 -27.042 1.00 43.59 88 GLN A N 1
ATOM 683 C CA . GLN A 1 88 ? 9.314 17.681 -28.111 1.00 43.59 88 GLN A CA 1
ATOM 684 C C . GLN A 1 88 ? 10.275 17.033 -29.110 1.00 43.59 88 GLN A C 1
ATOM 686 O O . GLN A 1 88 ? 10.903 17.709 -29.921 1.00 43.59 88 GLN A O 1
ATOM 691 N N . VAL A 1 89 ? 10.393 15.710 -29.044 1.00 47.41 89 VAL A N 1
ATOM 692 C CA . VAL A 1 89 ? 11.006 14.921 -30.110 1.00 47.41 89 VAL A CA 1
ATOM 693 C C . VAL A 1 89 ? 10.014 14.916 -31.278 1.00 47.41 89 VAL A C 1
ATOM 695 O O . VAL A 1 89 ? 8.910 14.381 -31.127 1.00 47.41 89 VAL A O 1
ATOM 698 N N . PRO A 1 90 ? 10.342 15.504 -32.442 1.00 47.16 90 PRO A N 1
ATOM 699 C CA . PRO A 1 90 ? 9.500 15.355 -33.613 1.00 47.16 90 PRO A CA 1
ATOM 700 C C . PRO A 1 90 ? 9.520 13.881 -34.020 1.00 47.16 90 PRO A C 1
ATOM 702 O O . PRO A 1 90 ? 10.576 13.321 -34.315 1.00 47.16 90 PRO A O 1
ATOM 705 N N . LYS A 1 91 ? 8.337 13.258 -34.043 1.00 46.03 91 LYS A N 1
ATOM 706 C CA . LYS A 1 91 ? 8.099 11.960 -34.682 1.00 46.03 91 LYS A CA 1
ATOM 707 C C . LYS A 1 91 ? 8.437 12.094 -36.167 1.00 46.03 91 LYS A C 1
ATOM 709 O O . LYS A 1 91 ? 7.577 12.426 -36.979 1.00 46.03 91 LYS A O 1
ATOM 714 N N . LYS A 1 92 ? 9.703 11.896 -36.523 1.00 48.22 92 LYS A N 1
ATOM 715 C CA . LYS A 1 92 ? 10.100 11.658 -37.906 1.00 48.22 92 LYS A CA 1
ATOM 716 C C . LYS A 1 92 ? 9.822 10.192 -38.194 1.00 48.22 92 LYS A C 1
ATOM 718 O O . LYS A 1 92 ? 10.287 9.315 -37.473 1.00 48.22 92 LYS A O 1
ATOM 723 N N . ASN A 1 93 ? 8.994 9.981 -39.209 1.00 48.59 93 ASN A N 1
ATOM 724 C CA . ASN A 1 93 ? 8.617 8.689 -39.749 1.00 48.59 93 ASN A CA 1
ATOM 725 C C . ASN A 1 93 ? 9.859 7.812 -39.923 1.00 48.59 93 ASN A C 1
ATOM 727 O O . ASN A 1 93 ? 10.734 8.117 -40.733 1.00 48.59 93 ASN A O 1
ATOM 731 N N . LEU A 1 94 ? 9.912 6.742 -39.132 1.00 45.38 94 LEU A N 1
ATOM 732 C CA . LEU A 1 94 ? 10.843 5.644 -39.303 1.00 45.38 94 LEU A CA 1
ATOM 733 C C . LEU A 1 94 ? 10.370 4.888 -40.548 1.00 45.38 94 LEU A C 1
ATOM 735 O O . LEU A 1 94 ? 9.473 4.054 -40.488 1.00 45.38 94 LEU A O 1
ATOM 739 N N . VAL A 1 95 ? 10.884 5.296 -41.704 1.00 48.75 95 VAL A N 1
ATOM 740 C CA . VAL A 1 95 ? 10.824 4.475 -42.908 1.00 48.75 95 VAL A CA 1
ATOM 741 C C . VAL A 1 95 ? 11.790 3.329 -42.648 1.00 48.75 95 VAL A C 1
ATOM 743 O O . VAL A 1 95 ? 12.973 3.580 -42.422 1.00 48.75 95 VAL A O 1
ATOM 746 N N . ASP A 1 96 ? 11.274 2.101 -42.625 1.00 40.59 96 ASP A N 1
ATOM 747 C CA . ASP A 1 96 ? 12.073 0.880 -42.668 1.00 40.59 96 ASP A CA 1
ATOM 748 C C . ASP A 1 96 ? 13.019 0.966 -43.870 1.00 40.59 96 ASP A C 1
ATOM 750 O O . ASP A 1 96 ? 12.640 0.722 -45.017 1.00 40.59 96 ASP A O 1
ATOM 754 N N . VAL A 1 97 ? 14.267 1.359 -43.617 1.00 47.66 97 VAL A N 1
ATOM 755 C CA . VAL A 1 97 ? 15.352 1.212 -44.580 1.00 47.66 97 VAL A CA 1
ATOM 756 C C . VAL A 1 97 ? 15.761 -0.249 -44.499 1.00 47.66 97 VAL A C 1
ATOM 758 O O . VAL A 1 97 ? 16.673 -0.630 -43.770 1.00 47.66 97 VAL A O 1
ATOM 761 N N . THR A 1 98 ? 15.037 -1.090 -45.234 1.00 40.50 98 THR A N 1
ATOM 762 C CA . THR A 1 98 ? 15.518 -2.418 -45.597 1.00 40.50 98 THR A CA 1
ATOM 763 C C . THR A 1 98 ? 16.835 -2.224 -46.338 1.00 40.50 98 THR A C 1
ATOM 765 O O . THR A 1 98 ? 16.850 -1.775 -47.488 1.00 40.50 98 THR A O 1
ATOM 768 N N . VAL A 1 99 ? 17.941 -2.513 -45.652 1.00 48.09 99 VAL A N 1
ATOM 769 C CA . VAL A 1 99 ? 19.283 -2.605 -46.224 1.00 48.09 99 VAL A CA 1
ATOM 770 C C . VAL A 1 99 ? 19.245 -3.749 -47.231 1.00 48.09 99 VAL A C 1
ATOM 772 O O . VAL A 1 99 ? 19.433 -4.917 -46.904 1.00 48.09 99 VAL A O 1
ATOM 775 N N . THR A 1 100 ? 18.914 -3.416 -48.475 1.00 39.41 100 THR A N 1
ATOM 776 C CA . THR A 1 100 ? 19.148 -4.305 -49.601 1.00 39.41 100 THR A CA 1
ATOM 777 C C . THR A 1 100 ? 20.655 -4.336 -49.796 1.00 39.41 100 THR A C 1
ATOM 779 O O . THR A 1 100 ? 21.281 -3.317 -50.077 1.00 39.41 100 THR A O 1
ATOM 782 N N . HIS A 1 101 ? 21.251 -5.504 -49.560 1.00 46.00 101 HIS A N 1
ATOM 783 C CA . HIS A 1 101 ? 22.636 -5.791 -49.894 1.00 46.00 101 HIS A CA 1
ATOM 784 C C . HIS A 1 101 ? 22.851 -5.482 -51.380 1.00 46.00 101 HIS A C 1
ATOM 786 O O . HIS A 1 101 ? 22.517 -6.291 -52.248 1.00 46.00 101 HIS A O 1
ATOM 792 N N . SER A 1 102 ? 23.376 -4.294 -51.686 1.00 40.72 102 SER A N 1
ATOM 793 C CA . SER A 1 102 ? 23.843 -3.974 -53.024 1.00 40.72 102 SER A CA 1
ATOM 794 C C . SER A 1 102 ? 25.114 -4.784 -53.245 1.00 40.72 102 SER A C 1
ATOM 796 O O . SER A 1 102 ? 26.208 -4.465 -52.783 1.00 40.72 102 SER A O 1
ATOM 798 N N . SER A 1 103 ? 24.933 -5.919 -53.915 1.00 47.28 103 SER A N 1
ATOM 799 C CA . SER A 1 103 ? 26.007 -6.643 -54.575 1.00 47.28 103 SER A CA 1
ATOM 800 C C . SER A 1 103 ? 26.746 -5.639 -55.457 1.00 47.28 103 SER A C 1
ATOM 802 O O . SER A 1 103 ? 26.241 -5.203 -56.491 1.00 47.28 103 SER A O 1
ATOM 804 N N . ARG A 1 104 ? 27.904 -5.183 -54.974 1.00 53.28 104 ARG A N 1
ATOM 805 C CA . ARG A 1 104 ? 28.816 -4.313 -55.707 1.00 53.28 104 ARG A CA 1
ATOM 806 C C . ARG A 1 104 ? 29.232 -5.087 -56.963 1.00 53.28 104 ARG A C 1
ATOM 808 O O . ARG A 1 104 ? 29.879 -6.125 -56.814 1.00 53.28 104 ARG A O 1
ATOM 815 N N . PRO A 1 105 ? 28.861 -4.652 -58.181 1.00 50.16 105 PRO A N 1
ATOM 816 C CA . PRO A 1 105 ? 29.343 -5.320 -59.377 1.00 50.16 105 PRO A CA 1
ATOM 817 C C . PRO A 1 105 ? 30.875 -5.209 -59.398 1.00 50.16 105 PRO A C 1
ATOM 819 O O . PRO A 1 105 ? 31.409 -4.140 -59.073 1.00 50.16 105 PRO A O 1
ATOM 822 N N . PRO A 1 106 ? 31.606 -6.287 -59.730 1.00 49.94 106 PRO A N 1
ATOM 823 C CA . PRO A 1 106 ? 33.048 -6.206 -59.883 1.00 49.94 106 PRO A CA 1
ATOM 824 C C . PRO A 1 106 ? 33.345 -5.184 -60.981 1.00 49.94 106 PRO A C 1
ATOM 826 O O . PRO A 1 106 ? 32.851 -5.307 -62.102 1.00 49.94 106 PRO A O 1
ATOM 829 N N . LEU A 1 107 ? 34.124 -4.154 -60.645 1.00 48.59 107 LEU A N 1
ATOM 830 C CA . LEU A 1 107 ? 34.654 -3.217 -61.627 1.00 48.59 107 LEU A CA 1
ATOM 831 C C . LEU A 1 107 ? 35.528 -4.022 -62.591 1.00 48.59 107 LEU A C 1
ATOM 833 O O . LEU A 1 107 ? 36.653 -4.399 -62.262 1.00 48.59 107 LEU A O 1
ATOM 837 N N . GLN A 1 108 ? 34.975 -4.329 -63.764 1.00 43.19 108 GLN A N 1
ATOM 838 C CA . GLN A 1 108 ? 35.735 -4.852 -64.885 1.00 43.19 108 GLN A CA 1
ATOM 839 C C . GLN A 1 108 ? 36.762 -3.789 -65.260 1.00 43.19 108 GLN A C 1
ATOM 841 O O . GLN A 1 108 ? 36.425 -2.715 -65.756 1.00 43.19 108 GLN A O 1
ATOM 846 N N . VAL A 1 109 ? 38.024 -4.091 -64.971 1.00 46.47 109 VAL A N 1
ATOM 847 C CA . VAL A 1 109 ? 39.175 -3.377 -65.506 1.00 46.47 109 VAL A CA 1
ATOM 848 C C . VAL A 1 109 ? 39.076 -3.491 -67.023 1.00 46.47 109 VAL A C 1
ATOM 850 O O . VAL A 1 109 ? 39.342 -4.546 -67.594 1.00 46.47 109 VAL A O 1
ATOM 853 N N . VAL A 1 110 ? 38.627 -2.419 -67.674 1.00 46.50 110 VAL A N 1
ATOM 854 C CA . VAL A 1 110 ? 38.692 -2.270 -69.127 1.00 46.50 110 VAL A CA 1
ATOM 855 C C . VAL A 1 110 ? 40.173 -2.144 -69.470 1.00 46.50 110 VAL A C 1
ATOM 857 O O . VAL A 1 110 ? 40.742 -1.058 -69.465 1.00 46.50 110 VAL A O 1
ATOM 860 N N . SER A 1 111 ? 40.828 -3.282 -69.692 1.00 45.97 111 SER A N 1
ATOM 861 C CA . SER A 1 111 ? 42.145 -3.328 -70.308 1.00 45.97 111 SER A CA 1
ATOM 862 C C . SER A 1 111 ? 41.973 -2.951 -71.777 1.00 45.97 111 SER A C 1
ATOM 864 O O . SER A 1 111 ? 41.646 -3.796 -72.613 1.00 45.97 111 SER A O 1
ATOM 866 N N . THR A 1 112 ? 42.173 -1.682 -72.108 1.00 48.38 112 THR A N 1
ATOM 867 C CA . THR A 1 112 ? 42.454 -1.250 -73.478 1.00 48.38 112 THR A CA 1
ATOM 868 C C . THR A 1 112 ? 43.831 -1.788 -73.880 1.00 48.38 112 THR A C 1
ATOM 870 O O . THR A 1 112 ? 44.834 -1.084 -73.862 1.00 48.38 112 THR A O 1
ATOM 873 N N . GLN A 1 113 ? 43.897 -3.076 -74.232 1.00 43.50 113 GLN A N 1
ATOM 874 C CA . GLN A 1 113 ? 44.917 -3.561 -75.159 1.00 43.50 113 GLN A CA 1
ATOM 875 C C . GLN A 1 113 ? 44.521 -3.065 -76.552 1.00 43.50 113 GLN A C 1
ATOM 877 O O . GLN A 1 113 ? 43.835 -3.752 -77.309 1.00 43.50 113 GLN A O 1
ATOM 882 N N . GLU A 1 114 ? 44.921 -1.839 -76.883 1.00 43.91 114 GLU A N 1
ATOM 883 C CA . GLU A 1 114 ? 44.968 -1.404 -78.274 1.00 43.91 114 GLU A CA 1
ATOM 884 C C . GLU A 1 114 ? 46.056 -2.216 -78.984 1.00 43.91 114 GLU A C 1
ATOM 886 O O . GLU A 1 114 ? 47.256 -1.991 -78.841 1.00 43.91 114 GLU A O 1
ATOM 891 N N . GLY A 1 115 ? 45.614 -3.236 -79.718 1.00 40.00 115 GLY A N 1
ATOM 892 C CA . GLY A 1 115 ? 46.452 -3.962 -80.652 1.00 40.00 115 GLY A CA 1
ATOM 893 C C . GLY A 1 115 ? 46.909 -3.031 -81.770 1.00 40.00 115 GLY A C 1
ATOM 894 O O . GLY A 1 115 ? 46.096 -2.555 -82.564 1.00 40.00 115 GLY A O 1
ATOM 895 N N . TYR A 1 116 ? 48.220 -2.819 -81.868 1.00 43.94 116 TYR A N 1
ATOM 896 C CA . TYR A 1 116 ? 48.857 -2.257 -83.052 1.00 43.94 116 TYR A CA 1
ATOM 897 C C . TYR A 1 116 ? 48.595 -3.184 -84.250 1.00 43.94 116 TYR A C 1
ATOM 899 O O . TYR A 1 116 ? 49.292 -4.174 -84.472 1.00 43.94 116 TYR A O 1
ATOM 907 N N . LYS A 1 117 ? 47.552 -2.873 -85.028 1.00 45.69 117 LYS A N 1
ATOM 908 C CA . LYS A 1 117 ? 47.336 -3.430 -86.366 1.00 45.69 117 LYS A CA 1
ATOM 909 C C . LYS A 1 117 ? 48.427 -2.893 -87.289 1.00 45.69 117 LYS A C 1
ATOM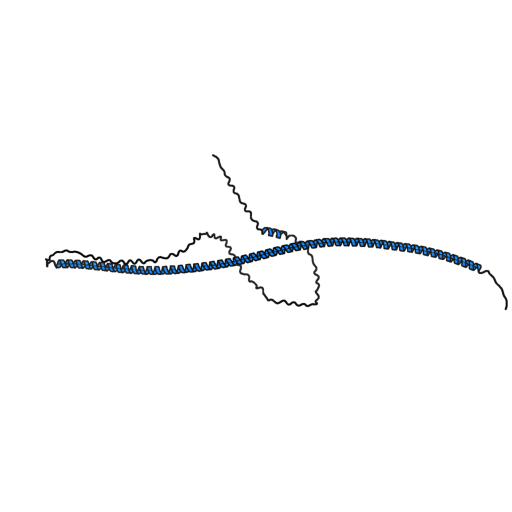 911 O O . LYS A 1 117 ? 48.443 -1.708 -87.608 1.00 45.69 117 LYS A O 1
ATOM 916 N N . GLN A 1 118 ? 49.316 -3.773 -87.737 1.00 47.22 118 GLN A N 1
ATOM 917 C CA . GLN A 1 118 ? 50.184 -3.499 -88.878 1.00 47.22 118 GLN A CA 1
ATOM 918 C C . GLN A 1 118 ? 49.346 -3.298 -90.152 1.00 47.22 118 GLN A C 1
ATOM 920 O O . GLN A 1 118 ? 48.449 -4.106 -90.412 1.00 47.22 118 GLN A O 1
ATOM 925 N N . PRO A 1 119 ? 49.629 -2.284 -90.985 1.00 51.19 119 PRO A N 1
ATOM 926 C CA . PRO A 1 119 ? 49.095 -2.229 -92.334 1.00 51.19 119 PRO A CA 1
ATOM 927 C C . PRO A 1 119 ? 50.017 -2.994 -93.297 1.00 51.19 119 PRO A C 1
ATOM 929 O O . PRO A 1 119 ? 50.973 -2.446 -93.836 1.00 51.19 119 PRO A O 1
ATOM 932 N N . GLU A 1 120 ? 49.696 -4.260 -93.569 1.00 44.75 120 GLU A N 1
ATOM 933 C CA . GLU A 1 120 ? 50.095 -4.898 -94.825 1.00 44.75 120 GLU A CA 1
ATOM 934 C C . GLU A 1 120 ? 49.167 -4.410 -95.944 1.00 44.75 120 GLU A C 1
ATOM 936 O O . GLU A 1 120 ? 47.997 -4.790 -95.963 1.00 44.75 120 GLU A O 1
ATOM 941 N N . LYS A 1 121 ? 49.678 -3.644 -96.920 1.00 43.28 121 LYS A N 1
ATOM 942 C CA . LYS A 1 121 ? 49.215 -3.734 -98.317 1.00 43.28 121 LYS A CA 1
ATOM 943 C C . LYS A 1 121 ? 50.353 -3.486 -99.308 1.00 43.28 121 LYS A C 1
ATOM 945 O O . LYS A 1 121 ? 51.022 -2.461 -99.299 1.00 43.28 121 LYS A O 1
ATOM 950 N N . LYS A 1 122 ? 50.505 -4.498 -100.162 1.00 46.56 122 LYS A N 1
ATOM 951 C CA . LYS A 1 122 ? 51.318 -4.625 -101.374 1.00 46.56 122 LYS A CA 1
ATOM 952 C C . LYS A 1 122 ? 50.833 -3.715 -102.515 1.00 46.56 122 LYS A C 1
ATOM 954 O O . LYS A 1 122 ? 49.671 -3.315 -102.533 1.00 46.56 122 LYS A O 1
ATOM 959 N N . SER A 1 123 ? 51.690 -3.650 -103.546 1.00 40.12 123 SER A N 1
ATOM 960 C CA . SER A 1 123 ? 51.465 -3.256 -104.957 1.00 40.12 123 SER A CA 1
ATOM 961 C C . SER A 1 123 ? 51.633 -1.749 -105.241 1.00 40.12 123 SER A C 1
ATOM 963 O O . SER A 1 123 ? 51.270 -0.940 -104.405 1.00 40.12 123 SER A O 1
ATOM 965 N N . GLN A 1 124 ? 52.199 -1.277 -106.359 1.00 38.91 124 GLN A N 1
ATOM 966 C CA . GLN A 1 124 ? 52.438 -1.898 -107.664 1.00 38.91 124 GLN A CA 1
ATOM 967 C C . GLN A 1 124 ? 53.356 -0.987 -108.522 1.00 38.91 124 GLN A C 1
ATOM 969 O O . GLN A 1 124 ? 53.213 0.225 -108.471 1.00 38.91 124 GLN A O 1
ATOM 974 N N . LEU A 1 125 ? 54.248 -1.610 -109.306 1.00 36.03 125 LEU A N 1
ATOM 975 C CA . LEU A 1 125 ? 54.660 -1.300 -110.693 1.00 36.03 125 LEU A CA 1
ATOM 976 C C . LEU A 1 125 ? 54.905 0.146 -111.196 1.00 36.03 125 LEU A C 1
ATOM 978 O O . LEU A 1 125 ? 54.027 0.998 -111.203 1.00 36.03 125 LEU A O 1
ATOM 982 N N . GLY A 1 126 ? 56.057 0.290 -111.866 1.00 35.06 126 GLY A N 1
ATOM 983 C CA . GLY A 1 126 ? 56.377 1.313 -112.873 1.00 35.06 126 GLY A CA 1
ATOM 984 C C . GLY A 1 126 ? 57.760 1.907 -112.590 1.00 35.06 126 GLY A C 1
ATOM 985 O O . GLY A 1 126 ? 57.935 2.561 -111.578 1.00 35.06 126 GLY A O 1
ATOM 986 N N . GLY A 1 127 ? 58.831 1.674 -113.344 1.00 36.66 127 GLY A N 1
ATOM 987 C CA . GLY A 1 127 ? 58.938 1.450 -114.777 1.00 36.66 127 GLY A CA 1
ATOM 988 C C . GLY A 1 127 ? 59.802 2.572 -115.365 1.00 36.66 127 GLY A C 1
ATOM 989 O O . GLY A 1 127 ? 59.591 3.735 -115.054 1.00 36.66 127 GLY A O 1
ATOM 990 N N . SER A 1 128 ? 60.719 2.194 -116.254 1.00 39.19 128 SER A N 1
ATOM 991 C CA . SER A 1 128 ? 61.429 3.055 -117.211 1.00 39.19 128 SER A CA 1
ATOM 992 C C . SER A 1 128 ? 62.765 3.700 -116.802 1.00 39.19 128 SER A C 1
ATOM 994 O O . SER A 1 128 ? 62.841 4.775 -116.225 1.00 39.19 128 SER A O 1
ATOM 996 N N . THR A 1 129 ? 63.833 3.006 -117.213 1.00 39.44 129 THR A N 1
ATOM 997 C CA . THR A 1 129 ? 64.831 3.469 -118.200 1.00 39.44 129 THR A CA 1
ATOM 998 C C . THR A 1 129 ? 65.362 4.903 -118.096 1.00 39.44 129 THR A C 1
ATOM 1000 O O . THR A 1 129 ? 64.660 5.848 -118.427 1.00 39.44 129 THR A O 1
ATOM 1003 N N . SER A 1 130 ? 66.665 5.020 -117.836 1.00 40.75 130 SER A N 1
ATOM 1004 C CA . SER A 1 130 ? 67.694 5.476 -118.795 1.00 40.75 130 SER A CA 1
ATOM 1005 C C . SER A 1 130 ? 68.790 6.266 -118.074 1.00 40.75 130 SER A C 1
ATOM 1007 O O . SER A 1 130 ? 68.596 7.420 -117.705 1.00 40.75 130 SER A O 1
ATOM 1009 N N . SER A 1 131 ? 69.966 5.649 -117.933 1.00 44.81 131 SER A N 1
ATOM 1010 C CA . SER A 1 131 ? 71.241 6.382 -117.948 1.00 44.81 131 SER A CA 1
ATOM 1011 C C . SER A 1 131 ? 71.327 7.114 -119.292 1.00 44.81 131 SER A C 1
ATOM 1013 O O . SER A 1 131 ? 71.017 6.490 -120.310 1.00 44.81 131 SER A O 1
ATOM 1015 N N . PRO A 1 132 ? 71.733 8.393 -119.337 1.00 47.88 132 PRO A N 1
ATOM 1016 C CA . PRO A 1 132 ? 73.168 8.665 -119.275 1.00 47.88 132 PRO A CA 1
ATOM 1017 C C . PRO A 1 132 ? 73.511 10.013 -118.618 1.00 47.88 132 PRO A C 1
ATOM 1019 O O . PRO A 1 132 ? 72.974 11.038 -119.010 1.00 47.88 132 PRO A O 1
ATOM 1022 N N . ALA A 1 133 ? 74.472 10.046 -117.695 1.00 41.03 133 ALA A N 1
ATOM 1023 C CA . ALA A 1 133 ? 75.408 11.174 -117.569 1.00 41.03 133 ALA A CA 1
ATOM 1024 C C . ALA A 1 133 ? 76.362 10.937 -116.396 1.00 41.03 133 ALA A C 1
ATOM 1026 O O . ALA A 1 133 ? 76.065 11.276 -115.254 1.00 41.03 133 ALA A O 1
ATOM 1027 N N . ARG A 1 134 ? 77.571 10.457 -116.699 1.00 47.69 134 ARG A N 1
ATOM 1028 C CA . ARG A 1 134 ? 78.741 10.467 -115.797 1.00 47.69 134 ARG A CA 1
ATOM 1029 C C . ARG A 1 134 ? 79.304 11.884 -115.550 1.00 47.69 134 ARG A C 1
ATOM 1031 O O . ARG A 1 134 ? 80.499 12.070 -115.393 1.00 47.69 134 ARG A O 1
ATOM 1038 N N . LEU A 1 135 ? 78.430 12.890 -115.568 1.00 47.72 135 LEU A N 1
ATOM 1039 C CA . LEU A 1 135 ? 78.682 14.290 -115.205 1.00 47.72 135 LEU A CA 1
ATOM 1040 C C . LEU A 1 135 ? 77.551 14.836 -114.297 1.00 47.72 135 LEU A C 1
ATOM 1042 O O . LEU A 1 135 ? 77.455 16.035 -114.072 1.00 47.72 135 LEU A O 1
ATOM 1046 N N . SER A 1 136 ? 76.690 13.939 -113.782 1.00 50.66 136 SER A N 1
ATOM 1047 C CA . SER A 1 136 ? 75.589 14.183 -112.831 1.00 50.66 136 SER A CA 1
ATOM 1048 C C . SER A 1 136 ? 75.726 13.306 -111.567 1.00 50.66 136 SER A C 1
ATOM 1050 O O . SER A 1 136 ? 74.747 13.073 -110.860 1.00 50.66 136 SER A O 1
ATOM 1052 N N . GLU A 1 137 ? 76.920 12.774 -111.301 1.00 52.16 137 GLU A N 1
ATOM 1053 C CA . GLU A 1 137 ? 77.237 11.982 -110.101 1.00 52.16 137 GLU A CA 1
ATOM 1054 C C . GLU A 1 137 ? 77.297 12.921 -108.883 1.00 52.16 137 GLU A C 1
ATOM 1056 O O . GLU A 1 137 ? 76.523 12.751 -107.949 1.00 52.16 137 GLU A O 1
ATOM 1061 N N . ASP A 1 138 ? 77.994 14.057 -109.009 1.00 57.44 138 ASP A N 1
ATOM 1062 C CA . ASP A 1 138 ? 78.044 15.107 -107.980 1.00 57.44 138 ASP A CA 1
ATOM 1063 C C . ASP A 1 138 ? 76.657 15.676 -107.617 1.00 57.44 138 ASP A C 1
ATOM 1065 O O . ASP A 1 138 ? 76.369 15.954 -106.454 1.00 57.44 138 ASP A O 1
ATOM 1069 N N . HIS A 1 139 ? 75.751 15.828 -108.593 1.00 60.22 139 HIS A N 1
ATOM 1070 C CA . HIS A 1 139 ? 74.387 16.318 -108.345 1.00 60.22 139 HIS A CA 1
ATOM 1071 C C . HIS A 1 139 ? 73.465 15.260 -107.717 1.00 60.22 139 HIS A C 1
ATOM 1073 O O . HIS A 1 139 ? 72.549 15.618 -106.970 1.00 60.22 139 HIS A O 1
ATOM 1079 N N . ALA A 1 140 ? 73.679 13.975 -108.012 1.00 70.69 140 ALA A N 1
ATOM 1080 C CA . ALA A 1 140 ? 72.977 12.879 -107.351 1.00 70.69 140 ALA A CA 1
ATOM 1081 C C . ALA A 1 140 ? 73.479 12.705 -105.911 1.00 70.69 140 ALA A C 1
ATOM 1083 O O . ALA A 1 140 ? 72.660 12.551 -105.006 1.00 70.69 140 ALA A O 1
ATOM 1084 N N . ASP A 1 141 ? 74.784 12.842 -105.692 1.00 76.75 141 ASP A N 1
ATOM 1085 C CA . ASP A 1 141 ? 75.424 12.782 -104.378 1.00 76.75 141 ASP A CA 1
ATOM 1086 C C . ASP A 1 141 ? 75.020 13.967 -103.494 1.00 76.75 141 ASP A C 1
ATOM 1088 O O . ASP A 1 141 ? 74.720 13.781 -102.316 1.00 76.75 141 ASP A O 1
ATOM 1092 N N . LEU A 1 142 ? 74.882 15.173 -104.057 1.00 77.19 142 LEU A N 1
ATOM 1093 C CA . LEU A 1 142 ? 74.311 16.336 -103.361 1.00 77.19 142 LEU A CA 1
ATOM 1094 C C . LEU A 1 142 ? 72.856 16.100 -102.938 1.00 77.19 142 LEU A C 1
ATOM 1096 O O . LEU A 1 142 ? 72.501 16.359 -101.790 1.00 77.19 142 LEU A O 1
ATOM 1100 N N . ARG A 1 143 ? 72.014 15.554 -103.825 1.00 82.31 143 ARG A N 1
ATOM 1101 C CA . ARG A 1 143 ? 70.617 15.216 -103.489 1.00 82.31 143 ARG A CA 1
ATOM 1102 C C . ARG A 1 143 ? 70.530 14.103 -102.445 1.00 82.31 143 ARG A C 1
ATOM 1104 O O . ARG A 1 143 ? 69.651 14.142 -101.585 1.00 82.31 143 ARG A O 1
ATOM 1111 N N . GLN A 1 144 ? 71.435 13.128 -102.491 1.00 84.19 144 GLN A N 1
ATOM 1112 C CA . GLN A 1 144 ? 71.540 12.080 -101.477 1.00 84.19 144 GLN A CA 1
ATOM 1113 C C . GLN A 1 144 ? 72.019 12.642 -100.137 1.00 84.19 144 GLN A C 1
ATOM 1115 O O . GLN A 1 144 ? 71.435 12.310 -99.109 1.00 84.19 144 GLN A O 1
ATOM 1120 N N . ALA A 1 145 ? 73.011 13.533 -100.130 1.00 86.19 145 ALA A N 1
ATOM 1121 C CA . ALA A 1 145 ? 73.498 14.204 -98.929 1.00 86.19 145 ALA A CA 1
ATOM 1122 C C . ALA A 1 145 ? 72.427 15.115 -98.306 1.00 86.19 145 ALA A C 1
ATOM 1124 O O . ALA A 1 145 ? 72.258 15.123 -97.086 1.00 86.19 145 ALA A O 1
ATOM 1125 N N . GLU A 1 146 ? 71.650 15.834 -99.119 1.00 85.81 146 GLU A N 1
ATOM 1126 C CA . GLU A 1 146 ? 70.494 16.612 -98.660 1.00 85.81 146 GLU A CA 1
ATOM 1127 C C . GLU A 1 146 ? 69.384 15.712 -98.107 1.00 85.81 146 GLU A C 1
ATOM 1129 O O . GLU A 1 146 ? 68.869 15.975 -97.019 1.00 85.81 146 GLU A O 1
ATOM 1134 N N . SER A 1 147 ? 69.058 14.610 -98.787 1.00 91.50 147 SER A N 1
ATOM 1135 C CA . SER A 1 147 ? 68.100 13.614 -98.290 1.00 91.50 147 SER A CA 1
ATOM 1136 C C . SER A 1 147 ? 68.566 12.985 -96.976 1.00 91.50 147 SER A C 1
ATOM 1138 O O . SER A 1 147 ? 67.761 12.783 -96.070 1.00 91.50 147 SER A O 1
ATOM 1140 N N . LEU A 1 148 ? 69.861 12.695 -96.849 1.00 91.62 148 LEU A N 1
ATOM 1141 C CA . LEU A 1 148 ? 70.465 12.133 -95.646 1.00 91.62 148 LEU A CA 1
ATOM 1142 C C . LEU A 1 148 ? 70.451 13.153 -94.507 1.00 91.62 148 LEU A C 1
ATOM 1144 O O . LEU A 1 148 ? 70.104 12.801 -93.385 1.00 91.62 148 LEU A O 1
ATOM 1148 N N . LYS A 1 149 ? 70.725 14.429 -94.788 1.00 93.75 149 LYS A N 1
ATOM 1149 C CA . LYS A 1 149 ? 70.600 15.518 -93.813 1.00 93.75 149 LYS A CA 1
ATOM 1150 C C . LYS A 1 149 ? 69.157 15.680 -93.330 1.00 93.75 149 LYS A C 1
ATOM 1152 O O . LYS A 1 149 ? 68.930 15.818 -92.130 1.00 93.75 149 LYS A O 1
ATOM 1157 N N . MET A 1 150 ? 68.178 15.625 -94.234 1.00 94.50 150 MET A N 1
ATOM 1158 C CA . MET A 1 150 ? 66.754 15.661 -93.877 1.00 94.50 150 MET A CA 1
ATOM 1159 C C . MET A 1 150 ? 66.341 14.419 -93.070 1.00 94.50 150 MET A C 1
ATOM 1161 O O . MET A 1 150 ? 65.612 14.535 -92.082 1.00 94.50 150 MET A O 1
ATOM 1165 N N . ALA A 1 151 ? 66.848 13.237 -93.427 1.00 94.69 151 ALA A N 1
ATOM 1166 C CA . ALA A 1 151 ? 66.652 12.006 -92.664 1.00 94.69 151 ALA A CA 1
ATOM 1167 C C . ALA A 1 151 ? 67.270 12.108 -91.256 1.00 94.69 151 ALA A C 1
ATOM 1169 O O . ALA A 1 151 ? 66.615 11.800 -90.270 1.00 94.69 151 ALA A O 1
ATOM 1170 N N . GLN A 1 152 ? 68.488 12.636 -91.124 1.00 94.81 152 GLN A N 1
ATOM 1171 C CA . GLN A 1 152 ? 69.127 12.872 -89.825 1.00 94.81 152 GLN A CA 1
ATOM 1172 C C . GLN A 1 152 ? 68.349 13.882 -88.974 1.00 94.81 152 GLN A C 1
ATOM 1174 O O . GLN A 1 152 ? 68.143 13.661 -87.784 1.00 94.81 152 GLN A O 1
ATOM 1179 N N . GLN A 1 153 ? 67.871 14.978 -89.566 1.00 95.94 153 GLN A N 1
ATOM 1180 C CA . GLN A 1 153 ? 67.044 15.957 -88.855 1.00 95.94 153 GLN A CA 1
ATOM 1181 C C . GLN A 1 153 ? 65.709 15.366 -88.393 1.00 95.94 153 GLN A C 1
ATOM 1183 O O . GLN A 1 153 ? 65.249 15.671 -87.291 1.00 95.94 153 GLN A O 1
ATOM 1188 N N . THR A 1 154 ? 65.084 14.523 -89.216 1.00 96.50 154 THR A N 1
ATOM 1189 C CA . THR A 1 154 ? 63.847 13.831 -88.836 1.00 96.50 154 THR A CA 1
ATOM 1190 C C . THR A 1 154 ? 64.095 12.787 -87.754 1.00 96.50 154 THR A C 1
ATOM 1192 O O . THR A 1 154 ? 63.309 12.758 -86.813 1.00 96.50 154 THR A O 1
ATOM 1195 N N . ILE A 1 155 ? 65.195 12.028 -87.814 1.00 96.81 155 ILE A N 1
ATOM 1196 C CA . ILE A 1 155 ? 65.631 11.119 -86.741 1.00 96.81 155 ILE A CA 1
ATOM 1197 C C . ILE A 1 155 ? 65.803 11.894 -85.433 1.00 96.81 155 ILE A C 1
ATOM 1199 O O . ILE A 1 155 ? 65.121 11.576 -84.470 1.00 96.81 155 ILE A O 1
ATOM 1203 N N . LEU A 1 156 ? 66.581 12.982 -85.415 1.00 97.19 156 LEU A N 1
ATOM 1204 C CA . LEU A 1 156 ? 66.776 13.799 -84.207 1.00 97.19 156 LEU A CA 1
ATOM 1205 C C . LEU A 1 156 ? 65.464 14.376 -83.656 1.00 97.19 156 LEU A C 1
ATOM 1207 O O . LEU A 1 156 ? 65.299 14.537 -82.448 1.00 97.19 156 LEU A O 1
ATOM 1211 N N . ARG A 1 157 ? 64.521 14.743 -84.532 1.00 97.69 157 ARG A N 1
ATOM 1212 C CA . ARG A 1 157 ? 63.195 15.211 -84.109 1.00 97.69 157 ARG A CA 1
ATOM 1213 C C . ARG A 1 157 ? 62.399 14.083 -83.457 1.00 97.69 157 ARG A C 1
ATOM 1215 O O . ARG A 1 157 ? 61.814 14.314 -82.404 1.00 97.69 157 ARG A O 1
ATOM 1222 N N . LEU A 1 158 ? 62.387 12.909 -84.086 1.00 97.38 158 LEU A N 1
ATOM 1223 C CA . LEU A 1 158 ? 61.705 11.722 -83.578 1.00 97.38 158 LEU A CA 1
ATOM 1224 C C . LEU A 1 158 ? 62.331 11.247 -82.264 1.00 97.38 158 LEU A C 1
ATOM 1226 O O . LEU A 1 158 ? 61.598 10.914 -81.347 1.00 97.38 158 LEU A O 1
ATOM 1230 N N . GLU A 1 159 ? 63.654 11.290 -82.125 1.00 97.38 159 GLU A N 1
ATOM 1231 C CA . GLU A 1 159 ? 64.357 10.963 -80.879 1.00 97.38 159 GLU A CA 1
ATOM 1232 C C . GLU A 1 159 ? 63.924 11.886 -79.736 1.00 97.38 159 GLU A C 1
ATOM 1234 O O . GLU A 1 159 ? 63.509 11.403 -78.686 1.00 97.38 159 GLU A O 1
ATOM 1239 N N . ARG A 1 160 ? 63.894 13.208 -79.959 1.00 97.88 160 ARG A N 1
ATOM 1240 C CA . ARG A 1 160 ? 63.378 14.159 -78.954 1.00 97.88 160 ARG A CA 1
ATOM 1241 C C . ARG A 1 160 ? 61.908 13.924 -78.618 1.00 97.88 160 ARG A C 1
ATOM 1243 O O . ARG A 1 160 ? 61.482 14.194 -77.502 1.00 97.88 160 ARG A O 1
ATOM 1250 N N . GLU A 1 161 ? 61.105 13.503 -79.589 1.00 97.56 161 GLU A N 1
ATOM 1251 C CA . GLU A 1 161 ? 59.693 13.185 -79.371 1.00 97.56 161 GLU A CA 1
ATOM 1252 C C . GLU A 1 161 ? 59.532 11.898 -78.553 1.00 97.56 161 GLU A C 1
ATOM 1254 O O . GLU A 1 161 ? 58.745 11.876 -77.612 1.00 97.56 161 GLU A O 1
ATOM 1259 N N . VAL A 1 162 ? 60.340 10.870 -78.825 1.00 97.38 162 VAL A N 1
ATOM 1260 C CA . VAL A 1 162 ? 60.402 9.642 -78.021 1.00 97.38 162 VAL A CA 1
ATOM 1261 C C . VAL A 1 162 ? 60.828 9.956 -76.589 1.00 97.38 162 VAL A C 1
ATOM 1263 O O . VAL A 1 162 ? 60.178 9.492 -75.659 1.00 97.38 162 VAL A O 1
ATOM 1266 N N . GLU A 1 163 ? 61.859 10.778 -76.387 1.00 97.69 163 GLU A N 1
ATOM 1267 C CA . GLU A 1 163 ? 62.288 11.200 -75.047 1.00 97.69 163 GLU A CA 1
ATOM 1268 C C . GLU A 1 163 ? 61.175 11.937 -74.289 1.00 97.69 163 GLU A C 1
ATOM 1270 O O . GLU A 1 163 ? 60.938 11.647 -73.115 1.00 97.69 163 GLU A O 1
ATOM 1275 N N . LYS A 1 164 ? 60.444 12.838 -74.962 1.00 98.31 164 LYS A N 1
ATOM 1276 C CA . LYS A 1 164 ? 59.275 13.516 -74.377 1.00 98.31 164 LYS A CA 1
ATOM 1277 C C . LYS A 1 164 ? 58.189 12.527 -73.972 1.00 98.31 164 LYS A C 1
ATOM 1279 O O . LYS A 1 164 ? 57.736 12.572 -72.835 1.00 98.31 164 LYS A O 1
ATOM 1284 N N . LEU A 1 165 ? 57.821 11.604 -74.861 1.00 97.81 165 LEU A N 1
ATOM 1285 C CA . LEU A 1 165 ? 56.807 10.586 -74.573 1.00 97.81 165 LEU A CA 1
ATOM 1286 C C . LEU A 1 165 ? 57.235 9.656 -73.430 1.00 97.81 165 LEU A C 1
ATOM 1288 O O . LEU A 1 165 ? 56.406 9.270 -72.609 1.00 97.81 165 LEU A O 1
ATOM 1292 N N . VAL A 1 166 ? 58.521 9.306 -73.341 1.00 97.81 166 VAL A N 1
ATOM 1293 C CA . VAL A 1 166 ? 59.066 8.522 -72.221 1.00 97.81 166 VAL A CA 1
ATOM 1294 C C . VAL A 1 166 ? 58.958 9.303 -70.913 1.00 97.81 166 VAL A C 1
ATOM 1296 O O . VAL A 1 166 ? 58.559 8.729 -69.899 1.00 97.81 166 VAL A O 1
ATOM 1299 N N . HIS A 1 167 ? 59.274 10.599 -70.928 1.00 98.25 167 HIS A N 1
ATOM 1300 C CA . HIS A 1 167 ? 59.146 11.453 -69.752 1.00 98.25 167 HIS A CA 1
ATOM 1301 C C . HIS A 1 167 ? 57.686 11.587 -69.300 1.00 98.25 167 HIS A C 1
ATOM 1303 O O . HIS A 1 167 ? 57.384 11.322 -68.139 1.00 98.25 167 HIS A O 1
ATOM 1309 N N . GLU A 1 168 ? 56.769 11.881 -70.222 1.00 98.06 168 GLU A N 1
ATOM 1310 C CA . GLU A 1 168 ? 55.329 11.964 -69.946 1.00 98.06 168 GLU A CA 1
ATOM 1311 C C . GLU A 1 168 ? 54.774 10.632 -69.418 1.00 98.06 168 GLU A C 1
ATOM 1313 O O . GLU A 1 168 ? 54.017 10.608 -68.449 1.00 98.06 168 GLU A O 1
ATOM 1318 N N . ASN A 1 169 ? 55.182 9.496 -69.991 1.00 97.56 169 ASN A N 1
ATOM 1319 C CA . ASN A 1 169 ? 54.773 8.177 -69.504 1.00 97.56 169 ASN A CA 1
ATOM 1320 C C . ASN A 1 169 ? 55.323 7.900 -68.093 1.00 97.56 169 ASN A C 1
ATOM 1322 O O . ASN A 1 169 ? 54.623 7.347 -67.243 1.00 97.56 169 ASN A O 1
ATOM 1326 N N . HIS A 1 170 ? 56.548 8.342 -67.799 1.00 98.00 170 HIS A N 1
ATOM 1327 C CA . HIS A 1 170 ? 57.101 8.254 -66.452 1.00 98.00 170 HIS A CA 1
ATOM 1328 C C . HIS A 1 170 ? 56.304 9.099 -65.443 1.00 98.00 170 HIS A C 1
ATOM 1330 O O . HIS A 1 170 ? 55.972 8.605 -64.361 1.00 98.00 170 HIS A O 1
ATOM 1336 N N . GLU A 1 171 ? 55.931 10.330 -65.799 1.00 98.19 171 GLU A N 1
ATOM 1337 C CA . GLU A 1 171 ? 55.082 11.194 -64.969 1.00 98.19 171 GLU A CA 1
ATOM 1338 C C . GLU A 1 171 ? 53.687 10.594 -64.753 1.00 98.19 171 GLU A C 1
ATOM 1340 O O . GLU A 1 171 ? 53.214 10.527 -63.615 1.00 98.19 171 GLU A O 1
ATOM 1345 N N . LEU A 1 172 ? 53.052 10.087 -65.815 1.00 98.00 172 LEU A N 1
ATOM 1346 C CA . LEU A 1 172 ? 51.756 9.411 -65.736 1.00 98.00 172 LEU A CA 1
ATOM 1347 C C . LEU A 1 172 ? 51.827 8.154 -64.867 1.00 98.00 172 LEU A C 1
ATOM 1349 O O . LEU A 1 172 ? 50.934 7.924 -64.052 1.00 98.00 172 LEU A O 1
ATOM 1353 N N . SER A 1 173 ? 52.895 7.363 -64.987 1.00 97.94 173 SER A N 1
ATOM 1354 C CA . SER A 1 173 ? 53.111 6.189 -64.142 1.00 97.94 173 SER A CA 1
ATOM 1355 C C . SER A 1 173 ? 53.293 6.588 -62.675 1.00 97.94 173 SER A C 1
ATOM 1357 O O . SER A 1 173 ? 52.698 5.967 -61.795 1.00 97.94 173 SER A O 1
ATOM 1359 N N . SER A 1 174 ? 54.070 7.637 -62.391 1.00 98.31 174 SER A N 1
ATOM 1360 C CA . SER A 1 174 ? 54.235 8.179 -61.036 1.00 98.31 174 SER A CA 1
ATOM 1361 C C . SER A 1 174 ? 52.895 8.645 -60.454 1.00 98.31 174 SER A C 1
ATOM 1363 O O . SER A 1 174 ? 52.490 8.194 -59.378 1.00 98.31 174 SER A O 1
ATOM 1365 N N . ALA A 1 175 ? 52.130 9.441 -61.205 1.00 98.25 175 ALA A N 1
ATOM 1366 C CA . ALA A 1 175 ? 50.798 9.888 -60.806 1.00 98.25 175 ALA A CA 1
ATOM 1367 C C . ALA A 1 175 ? 49.842 8.706 -60.565 1.00 98.25 175 ALA A C 1
ATOM 1369 O O . ALA A 1 175 ? 49.141 8.674 -59.551 1.00 98.25 175 ALA A O 1
ATOM 1370 N N . ALA A 1 176 ? 49.861 7.692 -61.436 1.00 98.00 176 ALA A N 1
ATOM 1371 C CA . ALA A 1 176 ? 49.064 6.478 -61.276 1.00 98.00 176 ALA A CA 1
ATOM 1372 C C . ALA A 1 176 ? 49.402 5.734 -59.974 1.00 98.00 176 ALA A C 1
ATOM 1374 O O . ALA A 1 176 ? 48.491 5.284 -59.273 1.00 98.00 176 ALA A O 1
ATOM 1375 N N . THR A 1 177 ? 50.684 5.645 -59.599 1.00 98.06 177 THR A N 1
ATOM 1376 C CA . THR A 1 177 ? 51.073 5.026 -58.319 1.00 98.06 177 THR A CA 1
ATOM 1377 C C . THR A 1 177 ? 50.576 5.814 -57.107 1.00 98.06 177 THR A C 1
ATOM 1379 O O . THR A 1 177 ? 50.070 5.212 -56.159 1.00 98.06 177 THR A O 1
ATOM 1382 N N . VAL A 1 178 ? 50.625 7.150 -57.151 1.00 98.38 178 VAL A N 1
ATOM 1383 C CA . VAL A 1 178 ? 50.106 8.006 -56.071 1.00 98.38 178 VAL A CA 1
ATOM 1384 C C . VAL A 1 178 ? 48.594 7.835 -55.925 1.00 98.38 178 VAL A C 1
ATOM 1386 O O . VAL A 1 178 ? 48.098 7.657 -54.810 1.00 98.38 178 VAL A O 1
ATOM 1389 N N . PHE A 1 179 ? 47.857 7.821 -57.039 1.00 98.12 179 PHE A N 1
ATOM 1390 C CA . PHE A 1 179 ? 46.414 7.596 -57.011 1.00 98.12 179 PHE A CA 1
ATOM 1391 C C . PHE A 1 179 ? 46.053 6.212 -56.480 1.00 98.12 179 PHE A C 1
ATOM 1393 O O . PHE A 1 179 ? 45.137 6.106 -55.667 1.00 98.12 179 PHE A O 1
ATOM 1400 N N . ARG A 1 180 ? 46.789 5.164 -56.867 1.00 98.44 180 ARG A N 1
ATOM 1401 C CA . ARG A 1 180 ? 46.571 3.809 -56.344 1.00 98.44 180 ARG A CA 1
ATOM 1402 C C . ARG A 1 180 ? 46.756 3.751 -54.828 1.00 98.44 180 ARG A C 1
ATOM 1404 O O . ARG A 1 180 ? 45.860 3.278 -54.137 1.00 98.44 180 ARG A O 1
ATOM 1411 N N . ASN A 1 181 ? 47.843 4.323 -54.312 1.00 98.31 181 ASN A N 1
ATOM 1412 C CA . ASN A 1 181 ? 48.085 4.393 -52.869 1.00 98.31 181 ASN A CA 1
ATOM 1413 C C . ASN A 1 181 ? 46.958 5.138 -52.141 1.00 98.31 181 ASN A C 1
ATOM 1415 O O . ASN A 1 181 ? 46.526 4.719 -51.068 1.00 98.31 181 ASN A O 1
ATOM 1419 N N . ARG A 1 182 ? 46.441 6.223 -52.734 1.00 98.44 182 ARG A N 1
ATOM 1420 C CA . ARG A 1 182 ? 45.324 6.975 -52.155 1.00 98.44 182 ARG A CA 1
ATOM 1421 C C . ARG A 1 182 ? 44.015 6.184 -52.168 1.00 98.44 182 ARG A C 1
ATOM 1423 O O . ARG A 1 182 ? 43.250 6.275 -51.211 1.00 98.44 182 ARG A O 1
ATOM 1430 N N . VAL A 1 183 ? 43.751 5.421 -53.228 1.00 98.19 183 VAL A N 1
ATOM 1431 C CA . VAL A 1 183 ? 42.587 4.526 -53.315 1.00 98.19 183 VAL A CA 1
ATOM 1432 C C . VAL A 1 183 ? 42.669 3.437 -52.246 1.00 98.19 183 VAL A C 1
ATOM 1434 O O . VAL A 1 183 ? 41.684 3.227 -51.540 1.00 98.19 183 VAL A O 1
ATOM 1437 N N . ASP A 1 184 ? 43.834 2.812 -52.071 1.00 98.38 184 ASP A N 1
ATOM 1438 C CA . ASP A 1 184 ? 44.050 1.777 -51.053 1.00 98.38 184 ASP A CA 1
ATOM 1439 C C . ASP A 1 184 ? 43.911 2.348 -49.627 1.00 98.38 184 ASP A C 1
ATOM 1441 O O . ASP A 1 184 ? 43.298 1.727 -48.755 1.00 98.38 184 ASP A O 1
ATOM 1445 N N . GLU A 1 185 ? 44.401 3.570 -49.385 1.00 98.50 185 GLU A N 1
ATOM 1446 C CA . GLU A 1 185 ? 44.231 4.267 -48.105 1.00 98.50 185 GLU A CA 1
ATOM 1447 C C . GLU A 1 185 ? 42.753 4.554 -47.801 1.00 98.50 185 GLU A C 1
ATOM 1449 O O . GLU A 1 185 ? 42.274 4.251 -46.704 1.00 98.50 185 GLU A O 1
ATOM 1454 N N . LEU A 1 186 ? 42.016 5.116 -48.765 1.00 97.88 186 LEU A N 1
ATOM 1455 C CA . LEU A 1 186 ? 40.590 5.410 -48.610 1.00 97.88 186 LEU A CA 1
ATOM 1456 C C . LEU A 1 186 ? 39.764 4.129 -48.436 1.00 97.88 186 LEU A C 1
ATOM 1458 O O . LEU A 1 186 ? 38.840 4.118 -47.623 1.00 97.88 186 LEU A O 1
ATOM 1462 N N . ALA A 1 187 ? 40.116 3.044 -49.132 1.00 97.94 187 ALA A N 1
ATOM 1463 C CA . ALA A 1 187 ? 39.490 1.736 -48.944 1.00 97.94 187 ALA A CA 1
ATOM 1464 C C . ALA A 1 187 ? 39.713 1.211 -47.516 1.00 97.94 187 ALA A C 1
ATOM 1466 O O . ALA A 1 187 ? 38.756 0.842 -46.838 1.00 97.94 187 ALA A O 1
ATOM 1467 N N . GLY A 1 188 ? 40.944 1.285 -47.000 1.00 98.25 188 GLY A N 1
ATOM 1468 C CA . GLY A 1 188 ? 41.233 0.905 -45.615 1.00 98.25 188 GLY A CA 1
ATOM 1469 C C . GLY A 1 188 ? 40.522 1.782 -44.574 1.00 98.25 188 GLY A C 1
ATOM 1470 O O . GLY A 1 188 ? 40.165 1.299 -43.497 1.00 98.25 188 GLY A O 1
ATOM 1471 N N . GLN A 1 189 ? 40.297 3.068 -44.865 1.00 98.56 189 GLN A N 1
ATOM 1472 C CA . GLN A 1 189 ? 39.498 3.953 -44.006 1.00 98.56 189 GLN A CA 1
ATOM 1473 C C . GLN A 1 189 ? 38.014 3.573 -44.014 1.00 98.56 189 GLN A C 1
ATOM 1475 O O . GLN A 1 189 ? 37.399 3.540 -42.946 1.00 98.56 189 GLN A O 1
ATOM 1480 N N . LEU A 1 190 ? 37.465 3.258 -45.188 1.00 97.81 190 LEU A N 1
ATOM 1481 C CA . LEU A 1 190 ? 36.087 2.805 -45.355 1.00 97.81 190 LEU A CA 1
ATOM 1482 C C . LEU A 1 190 ? 35.843 1.515 -44.562 1.00 97.81 190 LEU A C 1
ATOM 1484 O O . LEU A 1 190 ? 34.965 1.507 -43.701 1.00 97.81 190 LEU A O 1
ATOM 1488 N N . ASP A 1 191 ? 36.697 0.500 -44.717 1.00 98.50 191 ASP A N 1
ATOM 1489 C CA . ASP A 1 191 ? 36.583 -0.770 -43.982 1.00 98.50 191 ASP A CA 1
ATOM 1490 C C . ASP A 1 191 ? 36.619 -0.568 -42.455 1.00 98.50 191 ASP A C 1
ATOM 1492 O O . ASP A 1 191 ? 35.901 -1.221 -41.693 1.00 98.50 191 ASP A O 1
ATOM 1496 N N . ARG A 1 192 ? 37.464 0.353 -41.969 1.00 98.56 192 ARG A N 1
ATOM 1497 C CA . ARG A 1 192 ? 37.545 0.680 -40.535 1.00 98.56 192 ARG A CA 1
ATOM 1498 C C . ARG A 1 192 ? 36.277 1.360 -40.032 1.00 98.56 192 ARG A C 1
ATOM 1500 O O . ARG A 1 192 ? 35.866 1.095 -38.903 1.00 98.56 192 ARG A O 1
ATOM 1507 N N . LEU A 1 193 ? 35.701 2.268 -40.817 1.00 98.00 193 LEU A N 1
ATOM 1508 C CA . LEU A 1 193 ? 34.463 2.955 -40.451 1.00 98.00 193 LEU A CA 1
ATOM 1509 C C . LEU A 1 193 ? 33.267 2.002 -40.486 1.00 98.00 193 LEU A C 1
ATOM 1511 O O . LEU A 1 193 ? 32.452 2.052 -39.570 1.00 98.00 193 LEU A O 1
ATOM 1515 N N . GLU A 1 194 ? 33.204 1.095 -41.461 1.00 98.44 194 GLU A N 1
ATOM 1516 C CA . GLU A 1 194 ? 32.162 0.066 -41.536 1.00 98.44 194 GLU A CA 1
ATOM 1517 C C . GLU A 1 194 ? 32.198 -0.876 -40.330 1.00 98.44 194 GLU A C 1
ATOM 1519 O O . GLU A 1 194 ? 31.166 -1.091 -39.695 1.00 98.44 194 GLU A O 1
ATOM 1524 N N . ARG A 1 195 ? 33.383 -1.363 -39.934 1.00 98.62 195 ARG A N 1
ATOM 1525 C CA . ARG A 1 195 ? 33.523 -2.187 -38.718 1.00 98.62 195 ARG A CA 1
ATOM 1526 C C . ARG A 1 195 ? 33.089 -1.435 -37.464 1.00 98.62 195 ARG A C 1
ATOM 1528 O O . ARG A 1 195 ? 32.315 -1.963 -36.679 1.00 98.62 195 ARG A O 1
ATOM 1535 N N . LYS A 1 196 ? 33.514 -0.175 -37.305 1.00 98.56 196 LYS A N 1
ATOM 1536 C CA . LYS A 1 196 ? 33.090 0.662 -36.169 1.00 98.56 196 LYS A CA 1
ATOM 1537 C C . LYS A 1 196 ? 31.577 0.864 -36.133 1.00 98.56 196 LYS A C 1
ATOM 1539 O O . LYS A 1 196 ? 30.994 0.817 -35.055 1.00 98.56 196 LYS A O 1
ATOM 1544 N N . LEU A 1 197 ? 30.952 1.091 -37.289 1.00 98.38 197 LEU A N 1
ATOM 1545 C CA . LEU A 1 197 ? 29.501 1.224 -37.402 1.00 98.38 197 LEU A CA 1
ATOM 1546 C C . LEU A 1 197 ? 28.802 -0.077 -36.986 1.00 98.38 197 LEU A C 1
ATOM 1548 O O . LEU A 1 197 ? 27.835 -0.036 -36.228 1.00 98.38 197 LEU A O 1
ATOM 1552 N N . GLN A 1 198 ? 29.306 -1.222 -37.450 1.00 98.62 198 GLN A N 1
ATOM 1553 C CA . GLN A 1 198 ? 28.769 -2.536 -37.105 1.00 98.62 198 GLN A CA 1
ATOM 1554 C C . GLN A 1 198 ? 28.910 -2.835 -35.605 1.00 98.62 198 GLN A C 1
ATOM 1556 O O . GLN A 1 198 ? 27.933 -3.245 -34.979 1.00 98.62 198 GLN A O 1
ATOM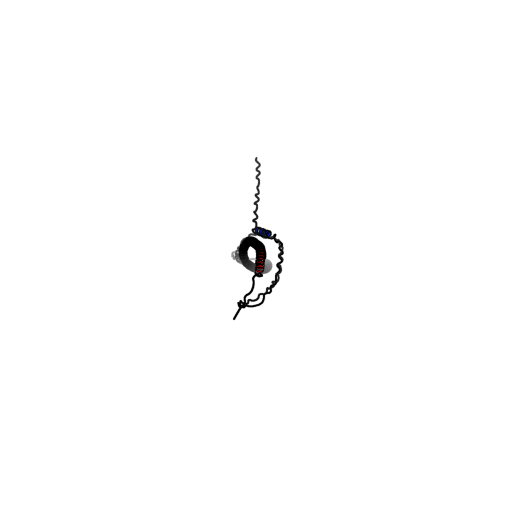 1561 N N . ASP A 1 199 ? 30.077 -2.568 -35.017 1.00 98.31 199 ASP A N 1
ATOM 1562 C CA . ASP A 1 199 ? 30.334 -2.762 -33.585 1.00 98.31 199 ASP A CA 1
ATOM 1563 C C . ASP A 1 199 ? 29.413 -1.878 -32.734 1.00 98.31 199 ASP A C 1
ATOM 1565 O O . ASP A 1 199 ? 28.775 -2.353 -31.795 1.00 98.31 199 ASP A O 1
ATOM 1569 N N . GLN A 1 200 ? 29.281 -0.594 -33.089 1.00 98.31 200 GLN A N 1
ATOM 1570 C CA . GLN A 1 200 ? 28.369 0.327 -32.405 1.00 98.31 200 GLN A CA 1
ATOM 1571 C C . GLN A 1 200 ? 26.913 -0.118 -32.531 1.00 98.31 200 GLN A C 1
ATOM 1573 O O . GLN A 1 200 ? 26.180 -0.094 -31.544 1.00 98.31 200 GLN A O 1
ATOM 1578 N N . SER A 1 201 ? 26.496 -0.561 -33.719 1.00 98.38 201 SER A N 1
ATOM 1579 C CA . SER A 1 201 ? 25.156 -1.111 -33.920 1.00 98.38 201 SER A CA 1
ATOM 1580 C C . SER A 1 201 ? 24.910 -2.324 -33.021 1.00 98.38 201 SER A C 1
ATOM 1582 O O . SER A 1 201 ? 23.839 -2.404 -32.424 1.00 98.38 201 SER A O 1
ATOM 1584 N N . GLY A 1 202 ? 25.885 -3.230 -32.891 1.00 98.31 202 GLY A N 1
ATOM 1585 C CA . GLY A 1 202 ? 25.806 -4.387 -31.994 1.00 98.31 202 GLY A CA 1
ATOM 1586 C C . GLY A 1 202 ? 25.642 -3.979 -30.527 1.00 98.31 202 GLY A C 1
ATOM 1587 O O . GLY A 1 202 ? 24.718 -4.433 -29.851 1.00 98.31 202 GLY A O 1
ATOM 1588 N N . ILE A 1 203 ? 26.465 -3.033 -30.063 1.00 98.50 203 ILE A N 1
ATOM 1589 C CA . ILE A 1 203 ? 26.392 -2.503 -28.692 1.00 98.50 203 ILE A CA 1
ATOM 1590 C C . ILE A 1 203 ? 25.014 -1.891 -28.412 1.00 98.50 203 ILE A C 1
ATOM 1592 O O . ILE A 1 203 ? 24.414 -2.182 -27.379 1.00 98.50 203 ILE A O 1
ATOM 1596 N N . TYR A 1 204 ? 24.478 -1.083 -29.332 1.00 98.31 204 TYR A N 1
ATOM 1597 C CA . TYR A 1 204 ? 23.159 -0.475 -29.146 1.00 98.31 204 TYR A CA 1
ATOM 1598 C C . TYR A 1 204 ? 22.029 -1.504 -29.140 1.00 98.31 204 TYR A C 1
ATOM 1600 O O . TYR A 1 204 ? 21.070 -1.352 -28.378 1.00 98.31 204 TYR A O 1
ATOM 1608 N N . THR A 1 205 ? 22.116 -2.554 -29.962 1.00 98.62 205 THR A N 1
ATOM 1609 C CA . THR A 1 205 ? 21.126 -3.636 -29.923 1.00 98.62 205 THR A CA 1
ATOM 1610 C C . THR A 1 205 ? 21.172 -4.397 -28.601 1.00 98.62 205 THR A C 1
ATOM 1612 O O . THR A 1 205 ? 20.117 -4.679 -28.031 1.00 98.62 205 THR A O 1
ATOM 1615 N N . ASP A 1 206 ? 22.364 -4.654 -28.066 1.00 98.50 206 ASP A N 1
ATOM 1616 C CA . ASP A 1 206 ? 22.530 -5.346 -26.787 1.00 98.50 206 ASP A CA 1
ATOM 1617 C C . ASP A 1 206 ? 22.043 -4.492 -25.613 1.00 98.50 206 ASP A C 1
ATOM 1619 O O . ASP A 1 206 ? 21.290 -4.974 -24.763 1.00 98.50 206 ASP A O 1
ATOM 1623 N N . GLU A 1 207 ? 22.391 -3.203 -25.589 1.00 98.56 207 GLU A N 1
ATOM 1624 C CA . GLU A 1 207 ? 21.917 -2.260 -24.574 1.00 98.56 207 GLU A CA 1
ATOM 1625 C C . GLU A 1 207 ? 20.389 -2.156 -24.588 1.00 98.56 207 GLU A C 1
ATOM 1627 O O . GLU A 1 207 ? 19.746 -2.251 -23.536 1.00 98.56 207 GLU A O 1
ATOM 1632 N N . LYS A 1 208 ? 19.788 -2.046 -25.780 1.00 98.50 208 LYS A N 1
ATOM 1633 C CA . LYS A 1 208 ? 18.332 -2.049 -25.940 1.00 98.50 208 LYS A CA 1
ATOM 1634 C C . LYS A 1 208 ? 17.712 -3.312 -25.339 1.00 98.50 208 LYS A C 1
ATOM 1636 O O . LYS A 1 208 ? 16.765 -3.203 -24.560 1.00 98.50 208 LYS A O 1
ATOM 1641 N N . ASN A 1 209 ? 18.264 -4.487 -25.635 1.00 98.56 209 ASN A N 1
ATOM 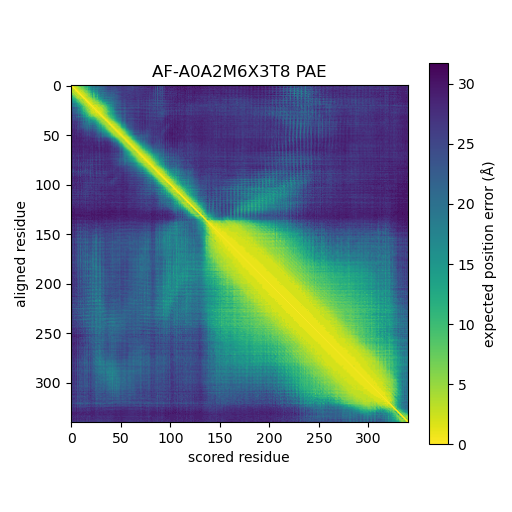1642 C CA . ASN A 1 209 ? 17.765 -5.757 -25.104 1.00 98.56 209 ASN A CA 1
ATOM 1643 C C . ASN A 1 209 ? 17.879 -5.825 -23.569 1.00 98.56 209 ASN A C 1
ATOM 1645 O O . ASN A 1 209 ? 16.956 -6.284 -22.890 1.00 98.56 209 ASN A O 1
ATOM 1649 N N . VAL A 1 210 ? 18.985 -5.342 -22.992 1.00 98.62 210 VAL A N 1
ATOM 1650 C CA . VAL A 1 210 ? 19.165 -5.281 -21.531 1.00 98.62 210 VAL A CA 1
ATOM 1651 C C . VAL A 1 210 ? 18.130 -4.353 -20.894 1.00 98.62 210 VAL A C 1
ATOM 1653 O O . VAL A 1 210 ? 17.491 -4.739 -19.910 1.00 98.62 210 VAL A O 1
ATOM 1656 N N . LEU A 1 211 ? 17.919 -3.163 -21.458 1.00 98.25 211 LEU A N 1
ATOM 1657 C CA . LEU A 1 211 ? 16.938 -2.200 -20.952 1.00 98.25 211 LEU A CA 1
ATOM 1658 C C . LEU A 1 211 ? 15.501 -2.728 -21.065 1.00 98.25 211 LEU A C 1
ATOM 1660 O O . LEU A 1 211 ? 14.720 -2.575 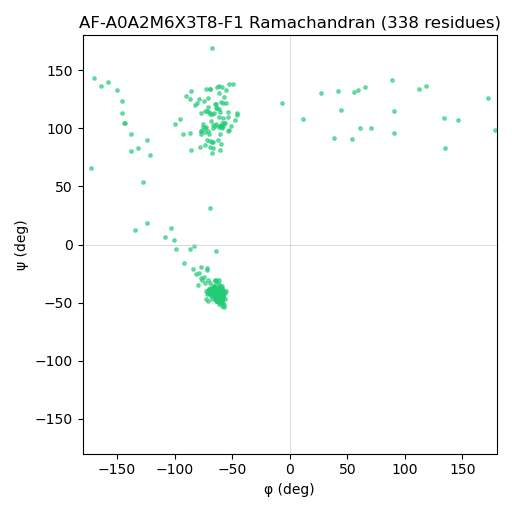-20.124 1.00 98.25 211 LEU A O 1
ATOM 1664 N N . GLU A 1 212 ? 15.151 -3.399 -22.164 1.00 98.69 212 GLU A N 1
ATOM 1665 C CA . GLU A 1 212 ? 13.842 -4.043 -22.333 1.00 98.69 212 GLU A CA 1
ATOM 1666 C C . GLU A 1 212 ? 13.609 -5.141 -21.284 1.00 98.69 212 GLU A C 1
ATOM 1668 O O . GLU A 1 212 ? 12.546 -5.184 -20.653 1.00 98.69 212 GLU A O 1
ATOM 1673 N N . ASN A 1 213 ? 14.621 -5.970 -21.015 1.00 98.44 213 ASN A N 1
ATOM 1674 C CA . ASN A 1 213 ? 14.563 -7.002 -19.978 1.00 98.44 213 ASN A CA 1
ATOM 1675 C C . ASN A 1 213 ? 14.426 -6.405 -18.568 1.00 98.44 213 ASN A C 1
ATOM 1677 O O . ASN A 1 213 ? 13.615 -6.878 -17.762 1.00 98.44 213 ASN A O 1
ATOM 1681 N N . GLN A 1 214 ? 15.173 -5.341 -18.263 1.00 98.56 214 GLN A N 1
ATOM 1682 C CA . GLN A 1 214 ? 15.060 -4.625 -16.989 1.00 98.56 214 GLN A CA 1
ATOM 1683 C C . GLN A 1 214 ? 13.670 -4.001 -16.820 1.00 98.56 214 GLN A C 1
ATOM 1685 O O . GLN A 1 214 ? 13.057 -4.142 -15.758 1.00 98.56 214 GLN A O 1
ATOM 1690 N N . LEU A 1 215 ? 13.138 -3.371 -17.869 1.00 98.44 215 LEU A N 1
ATOM 1691 C CA . LEU A 1 215 ? 11.796 -2.794 -17.869 1.00 98.44 215 LEU A CA 1
ATOM 1692 C C . LEU A 1 215 ? 10.728 -3.871 -17.643 1.00 98.44 215 LEU A C 1
ATOM 1694 O O . LEU A 1 215 ? 9.818 -3.671 -16.836 1.00 98.44 215 LEU A O 1
ATOM 1698 N N . ALA A 1 216 ? 10.836 -5.019 -18.315 1.00 98.69 216 ALA A N 1
ATOM 1699 C CA . ALA A 1 216 ? 9.921 -6.143 -18.131 1.00 98.69 216 ALA A CA 1
ATOM 1700 C C . ALA A 1 216 ? 9.968 -6.691 -16.694 1.00 98.69 216 ALA A C 1
ATOM 1702 O O . ALA A 1 216 ? 8.919 -6.915 -16.086 1.00 98.69 216 ALA A O 1
ATOM 1703 N N . SER A 1 217 ? 11.165 -6.840 -16.120 1.00 98.69 217 SER A N 1
ATOM 1704 C CA . SER A 1 217 ? 11.353 -7.249 -14.722 1.00 98.69 217 SER A CA 1
ATOM 1705 C C . SER A 1 217 ? 10.717 -6.254 -13.743 1.00 98.69 217 SER A C 1
ATOM 1707 O O . SER A 1 217 ? 9.944 -6.646 -12.866 1.00 98.69 217 SER A O 1
ATOM 1709 N N . LYS A 1 218 ? 10.941 -4.948 -13.940 1.00 98.62 218 LYS A N 1
ATOM 1710 C CA . LYS A 1 218 ? 10.329 -3.901 -13.109 1.00 98.62 218 LYS A CA 1
ATOM 1711 C C . LYS A 1 218 ? 8.809 -3.864 -13.225 1.00 98.62 218 LYS A C 1
ATOM 1713 O O . LYS A 1 218 ? 8.142 -3.724 -12.205 1.00 98.62 218 LYS A O 1
ATOM 1718 N N . LYS A 1 219 ? 8.246 -4.066 -14.419 1.00 98.62 219 LYS A N 1
ATOM 1719 C CA . LYS A 1 219 ? 6.789 -4.181 -14.603 1.00 98.62 219 LYS A CA 1
ATOM 1720 C C . LYS A 1 219 ? 6.196 -5.357 -13.821 1.00 98.62 219 LYS A C 1
ATOM 1722 O O . LYS A 1 219 ? 5.135 -5.198 -13.227 1.00 98.62 219 LYS A O 1
ATOM 1727 N N . ARG A 1 220 ? 6.883 -6.506 -13.772 1.00 98.75 220 ARG A N 1
ATOM 1728 C CA . ARG A 1 220 ? 6.455 -7.655 -12.950 1.00 98.75 220 ARG A CA 1
ATOM 1729 C C . ARG A 1 220 ? 6.475 -7.320 -11.458 1.00 98.75 220 ARG A C 1
ATOM 1731 O O . ARG A 1 220 ? 5.472 -7.536 -10.792 1.00 98.75 220 ARG A O 1
ATOM 1738 N N . GLN A 1 221 ? 7.558 -6.711 -10.966 1.00 98.62 221 GLN A N 1
ATOM 1739 C CA . GLN A 1 221 ? 7.665 -6.280 -9.563 1.00 98.62 221 GLN A CA 1
ATOM 1740 C C . GLN A 1 221 ? 6.551 -5.299 -9.172 1.00 98.62 221 GLN A C 1
ATOM 1742 O O . GLN A 1 221 ? 5.956 -5.439 -8.108 1.00 98.62 221 GLN A O 1
ATOM 1747 N N . VAL A 1 222 ? 6.244 -4.324 -10.036 1.00 98.56 222 VAL A N 1
ATOM 1748 C CA . VAL A 1 222 ? 5.129 -3.390 -9.813 1.00 98.56 222 VAL A CA 1
ATOM 1749 C C . VAL A 1 222 ? 3.801 -4.146 -9.737 1.00 98.56 222 VAL A C 1
ATOM 1751 O O . VAL A 1 222 ? 3.055 -3.938 -8.788 1.00 98.56 222 VAL A O 1
ATOM 1754 N N . GLY A 1 223 ? 3.540 -5.077 -10.659 1.00 98.50 223 GLY A N 1
ATOM 1755 C CA . GLY A 1 223 ? 2.323 -5.894 -10.628 1.00 98.50 223 GLY A CA 1
ATOM 1756 C C . GLY A 1 223 ? 2.186 -6.751 -9.361 1.00 98.50 223 GLY A C 1
ATOM 1757 O O . GLY A 1 223 ? 1.100 -6.836 -8.790 1.00 98.50 223 GLY A O 1
ATOM 1758 N N . GLU A 1 224 ? 3.279 -7.345 -8.876 1.00 98.69 224 GLU A N 1
ATOM 1759 C CA . GLU A 1 224 ? 3.293 -8.106 -7.617 1.00 98.69 224 GLU A CA 1
ATOM 1760 C C . GLU A 1 224 ? 3.005 -7.221 -6.397 1.00 98.69 224 GLU A C 1
ATOM 1762 O O . GLU A 1 224 ? 2.252 -7.616 -5.504 1.00 98.69 224 GLU A O 1
ATOM 1767 N N . LEU A 1 225 ? 3.588 -6.019 -6.350 1.00 98.44 225 LEU A N 1
ATOM 1768 C CA . LEU A 1 225 ? 3.344 -5.061 -5.271 1.00 98.44 225 LEU A CA 1
ATOM 1769 C C . LEU A 1 225 ? 1.907 -4.533 -5.297 1.00 98.44 225 LEU A C 1
ATOM 1771 O O . LEU A 1 225 ? 1.281 -4.445 -4.244 1.00 98.44 225 LEU A O 1
ATOM 1775 N N . GLU A 1 226 ? 1.355 -4.243 -6.476 1.00 98.69 226 GLU A N 1
ATOM 1776 C CA . GLU A 1 226 ? -0.050 -3.852 -6.628 1.00 98.69 226 GLU A CA 1
ATOM 1777 C C . GLU A 1 226 ? -1.008 -4.960 -6.173 1.00 98.69 226 GLU A C 1
ATOM 1779 O O . GLU A 1 226 ? -2.014 -4.672 -5.524 1.00 98.69 226 GLU A O 1
ATOM 1784 N N . ALA A 1 227 ? -0.701 -6.226 -6.473 1.00 98.56 227 ALA A N 1
ATOM 1785 C CA . ALA A 1 227 ? -1.498 -7.363 -6.017 1.00 98.56 227 ALA A CA 1
ATOM 1786 C C . ALA A 1 227 ? -1.478 -7.499 -4.485 1.00 98.56 227 ALA A C 1
ATOM 1788 O O . ALA A 1 227 ? -2.538 -7.611 -3.869 1.00 98.56 227 ALA A O 1
ATOM 1789 N N . LYS A 1 228 ? -0.293 -7.408 -3.864 1.00 98.69 228 LYS A N 1
ATOM 1790 C CA . LYS A 1 228 ? -0.149 -7.427 -2.397 1.00 98.69 228 LYS A CA 1
ATOM 1791 C C . LYS A 1 228 ? -0.855 -6.250 -1.733 1.00 98.69 228 LYS A C 1
ATOM 1793 O O . LYS A 1 228 ? -1.476 -6.424 -0.690 1.00 98.69 228 LYS A O 1
ATOM 1798 N N . ASN A 1 229 ? -0.781 -5.062 -2.331 1.00 98.38 229 ASN A N 1
ATOM 1799 C CA . ASN A 1 229 ? -1.460 -3.891 -1.788 1.00 98.38 229 ASN A CA 1
ATOM 1800 C C . ASN A 1 229 ? -2.985 -4.093 -1.785 1.00 98.38 229 ASN A C 1
ATOM 1802 O O . ASN A 1 229 ? -3.622 -3.918 -0.753 1.00 98.38 229 ASN A O 1
ATOM 1806 N N . LYS A 1 230 ? -3.555 -4.595 -2.890 1.00 98.69 230 LYS A N 1
ATOM 1807 C CA . LYS A 1 230 ? -4.989 -4.935 -2.973 1.00 98.69 230 LYS A CA 1
ATOM 1808 C C . LYS A 1 230 ? -5.412 -5.998 -1.956 1.00 98.69 230 LYS A C 1
ATOM 1810 O O . LYS A 1 230 ? -6.502 -5.912 -1.394 1.00 98.69 230 LYS A O 1
ATOM 1815 N N . GLU A 1 231 ? -4.571 -7.002 -1.717 1.00 98.69 231 GLU A N 1
ATOM 1816 C CA . GLU A 1 231 ? -4.825 -8.030 -0.701 1.00 98.69 231 GLU A CA 1
ATOM 1817 C C . GLU A 1 231 ? -4.885 -7.423 0.710 1.00 98.69 231 GLU A C 1
ATOM 1819 O O . GLU A 1 231 ? -5.840 -7.668 1.453 1.00 98.69 231 GLU A O 1
ATOM 1824 N N . LEU A 1 232 ? -3.902 -6.589 1.065 1.00 98.56 232 LEU A N 1
ATOM 1825 C CA . LEU A 1 232 ? -3.855 -5.909 2.361 1.00 98.56 232 LEU A CA 1
ATOM 1826 C C . LEU A 1 232 ? -5.025 -4.935 2.541 1.00 98.56 232 LEU A C 1
ATOM 1828 O O . LEU A 1 232 ? -5.655 -4.940 3.598 1.00 98.56 232 LEU A O 1
ATOM 1832 N N . GLU A 1 233 ? -5.371 -4.161 1.512 1.00 98.62 233 GLU A N 1
ATOM 1833 C CA . GLU A 1 233 ? -6.547 -3.283 1.511 1.00 98.62 233 GLU A CA 1
ATOM 1834 C C . GLU A 1 233 ? -7.838 -4.078 1.763 1.00 98.62 233 GLU A C 1
ATOM 1836 O O . GLU A 1 233 ? -8.643 -3.703 2.620 1.00 98.62 233 GLU A O 1
ATOM 1841 N N . SER A 1 234 ? -8.019 -5.216 1.083 1.00 98.62 234 SER A N 1
ATOM 1842 C CA . SER A 1 234 ? -9.175 -6.094 1.294 1.00 98.62 234 SER A CA 1
ATOM 1843 C C . SER A 1 234 ? -9.226 -6.643 2.723 1.00 98.62 234 SER A C 1
ATOM 1845 O O . SER A 1 234 ? -10.305 -6.699 3.319 1.00 98.62 234 SER A O 1
ATOM 1847 N N . ARG A 1 235 ? -8.082 -7.040 3.293 1.00 98.69 235 ARG A N 1
ATOM 1848 C CA . ARG A 1 235 ? -8.002 -7.531 4.677 1.00 98.69 235 ARG A CA 1
ATOM 1849 C C . ARG A 1 235 ? -8.382 -6.442 5.679 1.00 98.69 235 ARG A C 1
ATOM 1851 O O . ARG A 1 235 ? -9.247 -6.673 6.519 1.00 98.69 235 ARG A O 1
ATOM 1858 N N . ILE A 1 236 ? -7.829 -5.239 5.526 1.00 98.62 236 ILE A N 1
ATOM 1859 C CA . ILE A 1 236 ? -8.154 -4.086 6.378 1.00 98.62 236 ILE A CA 1
ATOM 1860 C C . ILE A 1 236 ? -9.655 -3.768 6.314 1.00 98.62 236 ILE A C 1
ATOM 1862 O O . ILE A 1 236 ? -10.282 -3.523 7.342 1.00 98.62 236 ILE A O 1
ATOM 1866 N N . GLN A 1 237 ? -10.274 -3.826 5.131 1.00 98.69 237 GLN A N 1
ATOM 1867 C CA . GLN A 1 237 ? -11.719 -3.611 4.993 1.00 98.69 237 GLN A CA 1
ATOM 1868 C C . GLN A 1 237 ? -12.571 -4.679 5.698 1.00 98.69 237 GLN A C 1
ATOM 1870 O O . GLN A 1 237 ? -13.692 -4.390 6.129 1.00 98.69 237 GLN A O 1
ATOM 1875 N N . VAL A 1 238 ? -12.102 -5.926 5.781 1.00 98.62 238 VAL A N 1
ATOM 1876 C CA . VAL A 1 238 ? -12.777 -6.983 6.553 1.00 98.62 238 VAL A CA 1
ATOM 1877 C C . VAL A 1 238 ? -12.628 -6.715 8.049 1.00 98.62 238 VAL A C 1
ATOM 1879 O O . VAL A 1 238 ? -13.640 -6.682 8.752 1.00 98.62 238 VAL A O 1
ATOM 1882 N N . ASP A 1 239 ? -11.411 -6.433 8.509 1.00 98.69 239 ASP A N 1
ATOM 1883 C CA . ASP A 1 239 ? -11.116 -6.184 9.923 1.00 98.69 239 ASP A CA 1
ATOM 1884 C C . ASP A 1 239 ? -11.894 -4.960 10.445 1.00 98.69 239 ASP A C 1
ATOM 1886 O O . ASP A 1 239 ? -12.540 -5.032 11.491 1.00 98.69 239 ASP A O 1
ATOM 1890 N N . LEU A 1 240 ? -11.961 -3.867 9.674 1.00 98.69 240 LEU A N 1
ATOM 1891 C CA . LEU A 1 240 ? -12.762 -2.684 10.022 1.00 98.69 240 LEU A CA 1
ATOM 1892 C C . LEU A 1 240 ? -14.261 -2.990 10.130 1.00 98.69 240 LEU A C 1
ATOM 1894 O O . LEU A 1 240 ? -14.944 -2.468 11.011 1.00 98.69 240 LEU A O 1
ATOM 1898 N N . ARG A 1 241 ? -14.800 -3.846 9.253 1.00 98.75 241 ARG A N 1
ATOM 1899 C CA . ARG A 1 241 ? -16.202 -4.283 9.352 1.00 98.75 241 ARG A CA 1
ATOM 1900 C C . ARG A 1 241 ? -16.437 -5.115 10.608 1.00 98.75 241 ARG A C 1
ATOM 1902 O O . ARG A 1 241 ? -17.478 -4.948 11.246 1.00 98.75 241 ARG A O 1
ATOM 1909 N N . GLN A 1 242 ? -15.485 -5.971 10.974 1.00 98.75 242 GLN A N 1
ATOM 1910 C CA . GLN A 1 242 ? -15.559 -6.771 12.192 1.00 98.75 242 GLN A CA 1
ATOM 1911 C C . GLN A 1 242 ? -15.511 -5.890 13.446 1.00 98.75 242 GLN A C 1
ATOM 1913 O O . GLN A 1 242 ? -16.344 -6.074 14.333 1.00 98.75 242 GLN A O 1
ATOM 1918 N N . VAL A 1 243 ? -14.610 -4.902 13.492 1.00 98.62 243 VAL A N 1
ATOM 1919 C CA . VAL A 1 243 ? -14.532 -3.916 14.585 1.00 98.62 243 VAL A CA 1
ATOM 1920 C C . VAL A 1 243 ? -15.862 -3.180 14.731 1.00 98.62 243 VAL A C 1
ATOM 1922 O O . VAL A 1 243 ? -16.469 -3.256 15.793 1.00 98.62 243 VAL A O 1
ATOM 1925 N N . ARG A 1 244 ? -16.410 -2.618 13.645 1.00 98.75 244 ARG A N 1
ATOM 1926 C CA . ARG A 1 244 ? -17.714 -1.925 13.670 1.00 98.75 244 ARG A CA 1
ATOM 1927 C C . ARG A 1 244 ? -18.886 -2.817 14.079 1.00 98.75 244 ARG A C 1
ATOM 1929 O O . ARG A 1 244 ? -19.902 -2.326 14.566 1.00 98.75 244 ARG A O 1
ATOM 1936 N N . SER A 1 245 ? -18.826 -4.115 13.779 1.00 98.69 245 SER A N 1
ATOM 1937 C CA . SER A 1 245 ? -19.846 -5.069 14.230 1.00 98.69 245 SER A CA 1
ATOM 1938 C C . SER A 1 245 ? -19.725 -5.323 15.730 1.00 98.69 245 SER A C 1
ATOM 1940 O O . SER A 1 245 ? -20.737 -5.350 16.425 1.00 98.69 245 SER A O 1
ATOM 1942 N N . ARG A 1 246 ? -18.493 -5.485 16.222 1.00 98.69 246 ARG A N 1
ATOM 1943 C CA . ARG A 1 246 ? -18.201 -5.720 17.637 1.00 98.69 246 ARG A CA 1
ATOM 1944 C C . ARG A 1 246 ? -18.491 -4.490 18.495 1.00 98.69 246 ARG A C 1
ATOM 1946 O O . ARG A 1 246 ? -19.005 -4.649 19.592 1.00 98.69 246 ARG A O 1
ATOM 1953 N N . GLU A 1 247 ? -18.213 -3.288 17.999 1.00 98.44 247 GLU A N 1
ATOM 1954 C CA . GLU A 1 247 ? -18.568 -2.024 18.658 1.00 98.44 247 GLU A CA 1
ATOM 1955 C C . GLU A 1 247 ? -20.079 -1.932 18.878 1.00 98.44 247 GLU A C 1
ATOM 1957 O O . GLU A 1 247 ? -20.515 -1.835 20.019 1.00 98.44 247 GLU A O 1
ATOM 1962 N N . ARG A 1 248 ? -20.883 -2.121 17.822 1.00 98.62 248 ARG A N 1
ATOM 1963 C CA . ARG A 1 248 ? -22.354 -2.135 17.928 1.00 98.62 248 ARG A CA 1
ATOM 1964 C C . ARG A 1 248 ? -22.884 -3.219 18.873 1.00 98.62 248 ARG A C 1
ATOM 1966 O O . ARG A 1 248 ? -23.858 -2.997 19.586 1.00 98.62 248 ARG A O 1
ATOM 1973 N N . GLU A 1 249 ? -22.265 -4.400 18.884 1.00 98.69 249 GLU A N 1
ATOM 1974 C CA . GLU A 1 249 ? -22.625 -5.476 19.819 1.00 98.69 249 GLU A CA 1
ATOM 1975 C C . GLU A 1 249 ? -22.334 -5.085 21.276 1.00 98.69 249 GLU A C 1
ATOM 1977 O O . GLU A 1 249 ? -23.167 -5.310 22.156 1.00 98.69 249 GLU A O 1
ATOM 1982 N N . LEU A 1 250 ? -21.163 -4.496 21.538 1.00 98.75 250 LEU A N 1
ATOM 1983 C CA . LEU A 1 250 ? -20.766 -4.053 22.874 1.00 98.75 250 LEU A CA 1
ATOM 1984 C C . LEU A 1 250 ? -21.616 -2.877 23.363 1.00 98.75 250 LEU A C 1
ATOM 1986 O O . LEU A 1 250 ? -22.010 -2.874 24.528 1.00 98.75 250 LEU A O 1
ATOM 1990 N N . GLU A 1 251 ? -21.943 -1.928 22.487 1.00 98.38 251 GLU A N 1
ATOM 1991 C CA . GLU A 1 251 ? -22.856 -0.819 22.782 1.00 98.38 251 GLU A CA 1
ATOM 1992 C C . GLU A 1 251 ? -24.241 -1.330 23.191 1.00 98.38 251 GLU A C 1
ATOM 1994 O O . GLU A 1 251 ? -24.742 -0.946 24.246 1.00 98.38 251 GLU A O 1
ATOM 1999 N N . ASN A 1 252 ? -24.817 -2.265 22.427 1.00 98.69 252 ASN A N 1
ATOM 2000 C CA . ASN A 1 252 ? -26.110 -2.872 22.752 1.00 98.69 252 ASN A CA 1
ATOM 2001 C C . ASN A 1 252 ? -26.067 -3.624 24.098 1.00 98.69 252 ASN A C 1
ATOM 2003 O O . ASN A 1 252 ? -26.925 -3.429 24.957 1.00 98.69 252 ASN A O 1
ATOM 2007 N N . ARG A 1 253 ? -25.025 -4.433 24.349 1.00 98.62 253 ARG A N 1
ATOM 2008 C CA . ARG A 1 253 ? -24.856 -5.113 25.651 1.00 98.62 253 ARG A CA 1
ATOM 2009 C C . ARG A 1 253 ? -24.768 -4.129 26.814 1.00 98.62 253 ARG A C 1
ATOM 2011 O O . ARG A 1 253 ? -25.331 -4.383 27.877 1.00 98.62 253 ARG A O 1
ATOM 2018 N N . LEU A 1 254 ? -24.056 -3.023 26.620 1.00 98.62 254 LEU A N 1
ATOM 2019 C CA . LEU A 1 254 ? -23.915 -1.974 27.622 1.00 98.62 254 LEU A CA 1
ATOM 2020 C C . LEU A 1 254 ? -25.246 -1.251 27.869 1.00 98.62 254 LEU A C 1
ATOM 2022 O O . LEU A 1 254 ? -25.560 -0.936 29.016 1.00 98.62 254 LEU A O 1
ATOM 2026 N N . GLU A 1 255 ? -26.040 -1.015 26.826 1.00 98.62 255 GLU A N 1
ATOM 2027 C CA . GLU A 1 255 ? -27.385 -0.449 26.942 1.00 98.62 255 GLU A CA 1
ATOM 2028 C C . GLU A 1 255 ? -28.331 -1.376 27.723 1.00 98.62 255 GLU A C 1
ATOM 2030 O O . GLU A 1 255 ? -28.963 -0.929 28.684 1.00 98.62 255 GLU A O 1
ATOM 2035 N N . ILE A 1 256 ? -28.357 -2.674 27.397 1.00 98.50 256 ILE A N 1
ATOM 2036 C CA . ILE A 1 256 ? -29.145 -3.683 28.125 1.00 98.50 256 ILE A CA 1
ATOM 2037 C C . ILE A 1 256 ? -28.748 -3.713 29.606 1.00 98.50 256 ILE A C 1
ATOM 2039 O O . ILE A 1 256 ? -29.608 -3.568 30.474 1.00 98.50 256 ILE A O 1
ATOM 2043 N N . ALA A 1 257 ? -27.449 -3.808 29.909 1.00 98.44 257 ALA A N 1
ATOM 2044 C CA . ALA A 1 257 ? -26.961 -3.853 31.287 1.00 98.44 257 ALA A CA 1
ATOM 2045 C C . ALA A 1 257 ? -27.326 -2.586 32.087 1.00 98.44 257 ALA A C 1
ATOM 2047 O O . ALA A 1 257 ? -27.629 -2.662 33.281 1.00 98.44 257 ALA A O 1
ATOM 2048 N N . LYS A 1 258 ? -27.336 -1.407 31.443 1.00 98.75 258 LYS A N 1
ATOM 2049 C CA . LYS A 1 258 ? -27.806 -0.160 32.069 1.00 98.75 258 LYS A CA 1
ATOM 2050 C C . LYS A 1 258 ? -29.292 -0.235 32.422 1.00 98.75 258 LYS A C 1
ATOM 2052 O O . LYS A 1 258 ? -29.656 0.125 33.542 1.00 98.75 258 LYS A O 1
ATOM 2057 N N . LEU A 1 259 ? -30.138 -0.701 31.503 1.00 98.62 259 LEU A N 1
ATOM 2058 C CA . LEU A 1 259 ? -31.580 -0.837 31.739 1.00 98.62 259 LEU A CA 1
ATOM 2059 C C . LEU A 1 259 ? -31.887 -1.864 32.837 1.00 98.62 259 LEU A C 1
ATOM 2061 O O . LEU A 1 259 ? -32.705 -1.592 33.718 1.00 98.62 259 LEU A O 1
ATOM 2065 N N . GLU A 1 260 ? -31.192 -3.001 32.836 1.00 98.50 260 GLU A N 1
ATOM 2066 C CA . GLU A 1 260 ? -31.304 -4.029 33.876 1.00 98.50 260 GLU A CA 1
ATOM 2067 C C . GLU A 1 260 ? -30.920 -3.483 35.254 1.00 98.50 260 GLU A C 1
ATOM 2069 O O . GLU A 1 260 ? -31.660 -3.676 36.219 1.00 98.50 260 GLU A O 1
ATOM 2074 N N . ASN A 1 261 ? -29.809 -2.744 35.350 1.00 98.69 261 ASN A N 1
ATOM 2075 C CA . ASN A 1 261 ? -29.378 -2.136 36.608 1.00 98.69 261 ASN A CA 1
ATOM 2076 C C . ASN A 1 261 ? -30.413 -1.124 37.131 1.00 98.69 261 ASN A C 1
ATOM 2078 O O . ASN A 1 261 ? -30.761 -1.141 38.311 1.00 98.69 261 ASN A O 1
ATOM 2082 N N . VAL A 1 262 ? -30.983 -0.293 36.251 1.00 98.69 262 VAL A N 1
ATOM 2083 C CA . VAL A 1 262 ? -32.063 0.639 36.620 1.00 98.69 262 VAL A CA 1
ATOM 2084 C C . VAL A 1 262 ? -33.310 -0.109 37.108 1.00 98.69 262 VAL A C 1
ATOM 2086 O O . VAL A 1 262 ? -33.897 0.279 38.119 1.00 98.69 262 VAL A O 1
ATOM 2089 N N . SER A 1 263 ? -33.712 -1.191 36.436 1.00 98.69 263 SER A N 1
ATOM 2090 C CA . SER A 1 263 ? -34.850 -2.018 36.861 1.00 98.69 263 SER A CA 1
ATOM 2091 C C . SER A 1 263 ? -34.603 -2.694 38.215 1.00 98.69 263 SER A C 1
ATOM 2093 O O . SER A 1 263 ? -35.497 -2.747 39.060 1.00 98.69 263 SER A O 1
ATOM 2095 N N . LEU A 1 264 ? -33.385 -3.189 38.441 1.00 98.56 264 LEU A N 1
ATOM 2096 C CA . LEU A 1 264 ? -32.983 -3.842 39.684 1.00 98.56 264 LEU A CA 1
ATOM 2097 C C . LEU A 1 264 ? -32.934 -2.858 40.858 1.00 98.56 264 LEU A C 1
ATOM 2099 O O . LEU A 1 264 ? -33.358 -3.209 41.958 1.00 98.56 264 LEU A O 1
ATOM 2103 N N . LEU A 1 265 ? -32.465 -1.627 40.633 1.00 98.56 265 LEU A N 1
ATOM 2104 C CA . LEU A 1 265 ? -32.513 -0.562 41.637 1.00 98.56 265 LEU A CA 1
ATOM 2105 C C . LEU A 1 265 ? -33.956 -0.249 42.047 1.00 98.56 265 LEU A C 1
ATOM 2107 O O . LEU A 1 265 ? -34.252 -0.280 43.236 1.00 98.56 265 LEU A O 1
ATOM 2111 N N . ARG A 1 266 ? -34.872 -0.076 41.084 1.00 98.69 266 ARG A N 1
ATOM 2112 C CA . ARG A 1 266 ? -36.300 0.153 41.379 1.00 98.69 266 ARG A CA 1
ATOM 2113 C C . ARG A 1 266 ? -36.917 -0.981 42.199 1.00 98.69 266 ARG A C 1
ATOM 2115 O O . ARG A 1 266 ? -37.576 -0.717 43.196 1.00 98.69 266 ARG A O 1
ATOM 2122 N N . SER A 1 267 ? -36.649 -2.234 41.828 1.00 98.62 267 SER A N 1
ATOM 2123 C CA . SER A 1 267 ? -37.132 -3.400 42.580 1.00 98.62 267 SER A CA 1
A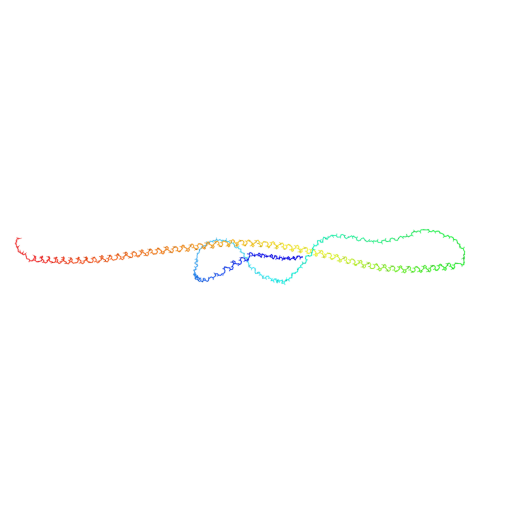TOM 2124 C C . SER A 1 267 ? -36.582 -3.443 44.014 1.00 98.62 267 SER A C 1
ATOM 2126 O O . SER A 1 267 ? -37.309 -3.777 44.951 1.00 98.62 267 SER A O 1
ATOM 2128 N N . LYS A 1 268 ? -35.310 -3.073 44.211 1.00 98.69 268 LYS A N 1
ATOM 2129 C CA . LYS A 1 268 ? -34.714 -2.961 45.550 1.00 98.69 268 LYS A CA 1
ATOM 2130 C C . LYS A 1 268 ? -35.336 -1.828 46.361 1.00 98.69 268 LYS A C 1
ATOM 2132 O O . LYS A 1 268 ? -35.590 -2.027 47.546 1.00 98.69 268 LYS A O 1
ATOM 2137 N N . ASP A 1 269 ? -35.595 -0.679 45.746 1.00 98.75 269 ASP A N 1
ATOM 2138 C CA . ASP A 1 269 ? -36.240 0.458 46.405 1.00 98.75 269 ASP A CA 1
ATOM 2139 C C . ASP A 1 269 ? -37.670 0.112 46.847 1.00 98.75 269 ASP A C 1
ATOM 2141 O O . ASP A 1 269 ? -38.045 0.402 47.983 1.00 98.75 269 ASP A O 1
ATOM 2145 N N . GLU A 1 270 ? -38.443 -0.580 46.004 1.00 98.62 270 GLU A N 1
ATOM 2146 C CA . GLU A 1 270 ? -39.772 -1.105 46.355 1.00 98.62 270 GLU A CA 1
ATOM 2147 C C . GLU A 1 270 ? -39.704 -2.064 47.553 1.00 98.62 270 GLU A C 1
ATOM 2149 O O . GLU A 1 270 ? -40.443 -1.895 48.525 1.00 98.62 270 GLU A O 1
ATOM 2154 N N . LEU A 1 271 ? -38.755 -3.007 47.545 1.00 98.62 271 LEU A N 1
ATOM 2155 C CA . LEU A 1 271 ? -38.546 -3.928 48.665 1.00 98.62 271 LEU A CA 1
ATOM 2156 C C . LEU A 1 271 ? -38.147 -3.191 49.953 1.00 98.62 271 LEU A C 1
ATOM 2158 O O . LEU A 1 271 ? -38.638 -3.526 51.031 1.00 98.62 271 LEU A O 1
ATOM 2162 N N . ILE A 1 272 ? -37.274 -2.181 49.863 1.00 98.62 272 ILE A N 1
ATOM 2163 C CA . ILE A 1 272 ? -36.896 -1.341 51.007 1.00 98.62 272 ILE A CA 1
ATOM 2164 C C . ILE A 1 272 ? -38.127 -0.622 51.562 1.00 98.62 272 ILE A C 1
ATOM 2166 O O . ILE A 1 272 ? -38.309 -0.588 52.780 1.00 98.62 272 ILE A O 1
ATOM 2170 N N . LEU A 1 273 ? -38.972 -0.056 50.698 1.00 98.75 273 LEU A N 1
ATOM 2171 C CA . LEU A 1 273 ? -40.200 0.619 51.115 1.00 98.75 273 LEU A CA 1
ATOM 2172 C C . LEU A 1 273 ? -41.170 -0.345 51.806 1.00 98.75 273 LEU A C 1
ATOM 2174 O O . LEU A 1 273 ? -41.725 0.003 52.847 1.00 98.75 273 LEU A O 1
ATOM 2178 N N . ASP A 1 274 ? -41.350 -1.556 51.287 1.00 98.56 274 ASP A N 1
ATOM 2179 C CA . ASP A 1 274 ? -42.244 -2.543 51.897 1.00 98.56 274 ASP A CA 1
ATOM 2180 C C . ASP A 1 274 ? -41.709 -3.086 53.227 1.00 98.56 274 ASP A C 1
ATOM 2182 O O . ASP A 1 274 ? -42.469 -3.233 54.189 1.00 98.56 274 ASP A O 1
ATOM 2186 N N . LEU A 1 275 ? -40.395 -3.308 53.336 1.00 98.56 275 LEU A N 1
ATOM 2187 C CA . LEU A 1 275 ? -39.760 -3.655 54.610 1.00 98.56 275 LEU A CA 1
ATOM 2188 C C . LEU A 1 275 ? -39.896 -2.523 55.635 1.00 98.56 275 LEU A C 1
ATOM 2190 O O . LEU A 1 275 ? -40.185 -2.807 56.797 1.00 98.56 275 LEU A O 1
ATOM 2194 N N . LYS A 1 276 ? -39.755 -1.257 55.221 1.00 98.69 276 LYS A N 1
ATOM 2195 C CA . LYS A 1 276 ? -39.993 -0.093 56.092 1.00 98.69 276 LYS A CA 1
ATOM 2196 C C . LYS A 1 276 ? -41.432 -0.051 56.606 1.00 98.69 276 LYS A C 1
ATOM 2198 O O . LYS A 1 276 ? -41.617 -0.001 57.817 1.00 98.69 276 LYS A O 1
ATOM 2203 N N . LYS A 1 277 ? -42.437 -0.185 55.729 1.00 98.75 277 LYS A N 1
ATOM 2204 C CA . LYS A 1 277 ? -43.857 -0.264 56.138 1.00 98.75 277 LYS A CA 1
ATOM 2205 C C . LYS A 1 277 ? -44.100 -1.396 57.141 1.00 98.75 277 LYS A C 1
ATOM 2207 O O . LYS A 1 277 ? -44.851 -1.231 58.097 1.00 98.75 277 LYS A O 1
ATOM 2212 N N . ARG A 1 278 ? -43.459 -2.554 56.939 1.00 98.69 278 ARG A N 1
ATOM 2213 C CA . ARG A 1 278 ? -43.572 -3.701 57.851 1.00 98.69 278 ARG A CA 1
ATOM 2214 C C . ARG A 1 278 ? -42.925 -3.433 59.213 1.00 98.69 278 ARG A C 1
ATOM 2216 O O . ARG A 1 278 ? -43.476 -3.869 60.219 1.00 98.69 278 ARG A O 1
ATOM 2223 N N . ILE A 1 279 ? -41.780 -2.745 59.254 1.00 98.50 279 ILE A N 1
ATOM 2224 C CA . ILE A 1 279 ? -41.150 -2.304 60.510 1.00 98.50 279 ILE A CA 1
ATOM 2225 C C . ILE A 1 279 ? -42.091 -1.351 61.248 1.00 98.50 279 ILE A C 1
ATOM 2227 O O . ILE A 1 279 ? -42.421 -1.626 62.396 1.00 98.50 279 ILE A O 1
ATOM 2231 N N . GLU A 1 280 ? -42.597 -0.317 60.572 1.00 98.69 280 GLU A N 1
ATOM 2232 C CA . GLU A 1 280 ? -43.533 0.657 61.154 1.00 98.69 280 GLU A CA 1
ATOM 2233 C C . GLU A 1 280 ? -44.796 -0.025 61.713 1.00 98.69 280 GLU A C 1
ATOM 2235 O O . GLU A 1 280 ? -45.252 0.296 62.811 1.00 98.69 280 GLU A O 1
ATOM 2240 N N . GLN A 1 281 ? -45.333 -1.023 61.002 1.00 98.56 281 GLN A N 1
ATOM 2241 C CA . GLN A 1 281 ? -46.457 -1.828 61.485 1.00 98.56 281 GLN A CA 1
ATOM 2242 C C . GLN A 1 281 ? -46.109 -2.599 62.770 1.00 98.56 281 GLN A C 1
ATOM 2244 O O . GLN A 1 281 ? -46.860 -2.537 63.743 1.00 98.56 281 GLN A O 1
ATOM 2249 N N . MET A 1 282 ? -44.976 -3.311 62.793 1.00 98.44 282 MET A N 1
ATOM 2250 C CA . MET A 1 282 ? -44.546 -4.079 63.971 1.00 98.44 282 MET A CA 1
ATOM 2251 C C . MET A 1 282 ? -44.229 -3.178 65.171 1.00 98.44 282 MET A C 1
ATOM 2253 O O . MET A 1 282 ? -44.510 -3.559 66.307 1.00 98.44 282 MET A O 1
ATOM 2257 N N . GLU A 1 283 ? -43.671 -1.989 64.941 1.00 98.50 283 GLU A N 1
ATOM 2258 C CA . GLU A 1 283 ? -43.434 -0.984 65.982 1.00 98.50 283 GLU A CA 1
ATOM 2259 C C . GLU A 1 283 ? -44.754 -0.472 66.573 1.00 98.50 283 GLU A C 1
ATOM 2261 O O . GLU A 1 283 ? -44.889 -0.385 67.797 1.00 98.50 283 GLU A O 1
ATOM 2266 N N . GLY A 1 284 ? -45.755 -0.211 65.724 1.00 98.31 284 GLY A N 1
ATOM 2267 C CA . GLY A 1 284 ? -47.107 0.144 66.159 1.00 98.31 284 GLY A CA 1
ATOM 2268 C C . GLY A 1 284 ? -47.764 -0.949 67.009 1.00 98.31 284 GLY A C 1
ATOM 2269 O O . GLY A 1 284 ? -48.312 -0.663 68.079 1.00 98.31 284 GLY A O 1
ATOM 2270 N N . ASP A 1 285 ? -47.651 -2.211 66.588 1.00 98.38 285 ASP A N 1
ATOM 2271 C CA . ASP A 1 285 ? -48.137 -3.359 67.360 1.00 98.38 285 ASP A CA 1
ATOM 2272 C C . ASP A 1 285 ? -47.398 -3.481 68.703 1.00 98.38 285 ASP A C 1
ATOM 2274 O O . ASP A 1 285 ? -48.031 -3.659 69.749 1.00 98.38 285 ASP A O 1
ATOM 2278 N N . GLN A 1 286 ? -46.069 -3.326 68.713 1.00 98.44 286 GLN A N 1
ATOM 2279 C CA . GLN A 1 286 ? -45.254 -3.372 69.929 1.00 98.44 286 GLN A CA 1
ATOM 2280 C C . GLN A 1 286 ? -45.656 -2.280 70.928 1.00 98.44 286 GLN A C 1
ATOM 2282 O O . GLN A 1 286 ? -45.784 -2.564 72.125 1.00 98.44 286 GLN A O 1
ATOM 2287 N N . GLU A 1 287 ? -45.885 -1.052 70.464 1.00 98.56 287 GLU A N 1
ATOM 2288 C CA . GLU A 1 287 ? -46.343 0.039 71.326 1.00 98.56 287 GLU A CA 1
ATOM 2289 C C . GLU A 1 287 ? -47.767 -0.218 71.843 1.00 98.56 287 GLU A C 1
ATOM 2291 O O . GLU A 1 287 ? -48.033 -0.035 73.034 1.00 98.56 287 GLU A O 1
ATOM 2296 N N . SER A 1 288 ? -48.659 -0.770 71.011 1.00 98.44 288 SER A N 1
ATOM 2297 C CA . SER A 1 288 ? -49.989 -1.219 71.450 1.00 98.44 288 SER A CA 1
ATOM 2298 C C . SER A 1 288 ? -49.904 -2.265 72.568 1.00 98.44 288 SER A C 1
ATOM 2300 O O . SER A 1 288 ? -50.620 -2.169 73.569 1.00 98.44 288 SER A O 1
ATOM 2302 N N . TYR A 1 289 ? -49.006 -3.249 72.448 1.00 98.50 289 TYR A N 1
ATOM 2303 C CA . TYR A 1 289 ? -48.785 -4.251 73.495 1.00 98.50 289 TYR A CA 1
ATOM 2304 C C . TYR A 1 289 ? -48.193 -3.646 74.772 1.00 98.50 289 TYR A C 1
ATOM 2306 O O . TYR A 1 289 ? -48.629 -4.014 75.864 1.00 98.50 289 TYR A O 1
ATOM 2314 N N . ARG A 1 290 ? -47.256 -2.693 74.669 1.00 98.38 290 ARG A N 1
ATOM 2315 C CA . ARG A 1 290 ? -46.721 -1.964 75.835 1.00 98.38 290 ARG A CA 1
ATOM 2316 C C . ARG A 1 290 ? -47.806 -1.173 76.560 1.00 98.38 290 ARG A C 1
ATOM 2318 O O . ARG A 1 290 ? -47.849 -1.208 77.788 1.00 98.38 290 ARG A O 1
ATOM 2325 N N . MET A 1 291 ? -48.691 -0.501 75.825 1.00 98.25 291 MET A N 1
ATOM 2326 C CA . MET A 1 291 ? -49.834 0.217 76.400 1.00 98.25 291 MET A CA 1
ATOM 2327 C C . MET A 1 291 ? -50.797 -0.741 77.105 1.00 98.25 291 MET A C 1
ATOM 2329 O O . MET A 1 291 ? -51.095 -0.543 78.280 1.00 98.25 291 MET A O 1
ATOM 2333 N N . LYS A 1 292 ? -51.175 -1.852 76.457 1.00 98.31 292 LYS A N 1
ATOM 2334 C CA . LYS A 1 292 ? -52.003 -2.899 77.085 1.00 98.31 292 LYS A CA 1
ATOM 2335 C C . LYS A 1 292 ? -51.358 -3.468 78.352 1.00 98.31 292 LYS A C 1
ATOM 2337 O O . LYS A 1 292 ? -52.057 -3.712 79.331 1.00 98.31 292 LYS A O 1
ATOM 2342 N N . ALA A 1 293 ? -50.040 -3.678 78.353 1.00 98.00 293 ALA A N 1
ATOM 2343 C CA . ALA A 1 293 ? -49.314 -4.163 79.524 1.00 98.00 293 ALA A CA 1
ATOM 2344 C C . ALA A 1 293 ? -49.362 -3.158 80.688 1.00 98.00 293 ALA A C 1
ATOM 2346 O O . ALA A 1 293 ? -49.619 -3.561 81.821 1.00 98.00 293 ALA A O 1
ATOM 2347 N N . LYS A 1 294 ? -49.181 -1.858 80.412 1.00 98.38 294 LYS A N 1
ATOM 2348 C CA . LYS A 1 294 ? -49.335 -0.786 81.412 1.00 98.38 294 LYS A CA 1
ATOM 2349 C C . LYS A 1 294 ? -50.766 -0.719 81.955 1.00 98.38 294 LYS A C 1
ATOM 2351 O O . LYS A 1 294 ? -50.939 -0.684 83.168 1.00 98.38 294 LYS A O 1
ATOM 2356 N N . ASP A 1 295 ? -51.779 -0.776 81.091 1.00 98.00 295 ASP A N 1
ATOM 2357 C CA . ASP A 1 295 ? -53.191 -0.760 81.504 1.00 98.00 295 ASP A CA 1
ATOM 2358 C C . ASP A 1 295 ? -53.541 -1.952 82.406 1.00 98.00 295 ASP A C 1
ATOM 2360 O O . ASP A 1 295 ? -54.271 -1.817 83.389 1.00 98.00 295 ASP A O 1
ATOM 2364 N N . LEU A 1 296 ? -53.025 -3.141 82.077 1.00 97.50 296 LEU A N 1
ATOM 2365 C CA . LEU A 1 296 ? -53.193 -4.336 82.904 1.00 97.50 296 LEU A CA 1
ATOM 2366 C C . LEU A 1 296 ? -52.472 -4.211 84.250 1.00 97.50 296 LEU A C 1
ATOM 2368 O O . LEU A 1 296 ? -53.019 -4.667 85.251 1.00 97.50 296 LEU A O 1
ATOM 2372 N N . LEU A 1 297 ? -51.294 -3.581 84.288 1.00 98.00 297 LEU A N 1
ATOM 2373 C CA . LEU A 1 297 ? -50.561 -3.309 85.527 1.00 98.00 297 LEU A CA 1
ATOM 2374 C C . LEU A 1 297 ? -51.361 -2.380 86.453 1.00 98.00 297 LEU A C 1
ATOM 2376 O O . LEU A 1 297 ? -51.552 -2.707 87.619 1.00 98.00 297 LEU A O 1
ATOM 2380 N N . VAL A 1 298 ? -51.918 -1.286 85.922 1.00 98.44 298 VAL A N 1
ATOM 2381 C CA . VAL A 1 298 ? -52.777 -0.368 86.694 1.00 98.44 298 VAL A CA 1
ATOM 2382 C C . VAL A 1 298 ? -53.999 -1.101 87.251 1.00 98.44 298 VAL A C 1
ATOM 2384 O O . VAL A 1 298 ? -54.299 -1.004 88.439 1.00 98.44 298 VAL A O 1
ATOM 2387 N N . LYS A 1 299 ? -54.676 -1.909 86.424 1.00 97.81 299 LYS A N 1
ATOM 2388 C CA . LYS A 1 299 ? -55.807 -2.738 86.879 1.00 97.81 299 LYS A CA 1
ATOM 2389 C C . LYS A 1 299 ? -55.397 -3.740 87.958 1.00 97.81 299 LYS A C 1
ATOM 2391 O O . LYS A 1 299 ? -56.181 -4.014 88.866 1.00 97.81 299 LYS A O 1
ATOM 2396 N N . LEU A 1 300 ? -54.202 -4.322 87.853 1.00 97.69 300 LEU A N 1
ATOM 2397 C CA . LEU A 1 300 ? -53.670 -5.238 88.857 1.00 97.69 300 LEU A CA 1
ATOM 2398 C C . LEU A 1 300 ? -53.458 -4.512 90.190 1.00 97.69 300 LEU A C 1
ATOM 2400 O O . LEU A 1 300 ? -53.900 -5.024 91.218 1.00 97.69 300 LEU A O 1
ATOM 2404 N N . ASP A 1 301 ? -52.859 -3.323 90.169 1.00 98.00 301 ASP A N 1
ATOM 2405 C CA . ASP A 1 301 ? -52.633 -2.501 91.363 1.00 98.00 301 ASP A CA 1
ATOM 2406 C C . ASP A 1 301 ? -53.960 -2.105 92.031 1.00 98.00 301 ASP A C 1
ATOM 2408 O O . ASP A 1 301 ? -54.139 -2.310 93.234 1.00 98.00 301 ASP A O 1
ATOM 2412 N N . GLU A 1 302 ? -54.954 -1.663 91.253 1.00 97.75 302 GLU A N 1
ATOM 2413 C CA . GLU A 1 302 ? -56.306 -1.377 91.756 1.00 97.75 302 GLU A CA 1
ATOM 2414 C C . GLU A 1 302 ? -56.936 -2.593 92.454 1.00 97.75 302 GLU A C 1
ATOM 2416 O O . GLU A 1 302 ? -57.577 -2.465 93.508 1.00 97.75 302 GLU A O 1
ATOM 2421 N N . LYS A 1 303 ? -56.761 -3.791 91.881 1.00 97.06 303 LYS A N 1
ATOM 2422 C CA . LYS A 1 303 ? -57.259 -5.049 92.454 1.00 97.06 303 LYS A CA 1
ATOM 2423 C C . LYS A 1 303 ? -56.502 -5.435 93.718 1.00 97.06 303 LYS A C 1
ATOM 2425 O O . LYS A 1 303 ? -57.135 -5.849 94.690 1.00 97.06 303 LYS A O 1
ATOM 2430 N N . GLN A 1 304 ? -55.185 -5.262 93.748 1.00 97.38 304 GLN A N 1
ATOM 2431 C CA . GLN A 1 304 ? -54.391 -5.473 94.957 1.00 97.38 304 GLN A CA 1
ATOM 2432 C C . GLN A 1 304 ? -54.824 -4.525 96.081 1.00 97.38 304 GLN A C 1
ATOM 2434 O O . GLN A 1 304 ? -54.984 -4.962 97.222 1.00 97.38 304 GLN A O 1
ATOM 2439 N N . ASP A 1 305 ? -55.105 -3.259 95.779 1.00 97.50 305 ASP A N 1
ATOM 2440 C CA . ASP A 1 305 ? -55.598 -2.296 96.766 1.00 97.50 305 ASP A CA 1
ATOM 2441 C C . ASP A 1 305 ? -57.029 -2.595 97.236 1.00 97.50 305 ASP A C 1
ATOM 2443 O O . ASP A 1 305 ? -57.363 -2.380 98.408 1.00 97.50 305 ASP A O 1
ATOM 2447 N N . GLN A 1 306 ? -57.893 -3.135 96.369 1.00 96.56 306 GLN A N 1
ATOM 2448 C CA . GLN A 1 306 ? -59.185 -3.705 96.783 1.00 96.56 306 GLN A CA 1
ATOM 2449 C C . GLN A 1 306 ? -58.984 -4.866 97.768 1.00 96.56 306 GLN A C 1
ATOM 2451 O O . GLN A 1 306 ? -59.578 -4.853 98.846 1.00 96.56 306 GLN A O 1
ATOM 2456 N N . ILE A 1 307 ? -58.098 -5.817 97.455 1.00 96.56 307 ILE A N 1
ATOM 2457 C CA . ILE A 1 307 ? -57.779 -6.954 98.335 1.00 96.56 307 ILE A CA 1
ATOM 2458 C C . ILE A 1 307 ? -57.223 -6.468 99.676 1.00 96.56 307 ILE A C 1
ATOM 2460 O O . ILE A 1 307 ? -57.659 -6.944 100.719 1.00 96.56 307 ILE A O 1
ATOM 2464 N N . ARG A 1 308 ? -56.311 -5.489 99.687 1.00 97.00 308 ARG A N 1
ATOM 2465 C CA . ARG A 1 308 ? -55.772 -4.904 100.928 1.00 97.00 308 ARG A CA 1
ATOM 2466 C C . ARG A 1 308 ? -56.869 -4.270 101.785 1.00 97.00 308 ARG A C 1
ATOM 2468 O O . ARG A 1 308 ? -56.838 -4.426 103.003 1.00 97.00 308 ARG A O 1
ATOM 2475 N N . ARG A 1 309 ? -57.841 -3.575 101.180 1.00 96.56 309 ARG A N 1
ATOM 2476 C CA . ARG A 1 309 ? -59.005 -3.014 101.896 1.00 96.56 309 ARG A CA 1
ATOM 2477 C C . ARG A 1 309 ? -59.893 -4.107 102.488 1.00 96.56 309 ARG A C 1
ATOM 2479 O O . ARG A 1 309 ? -60.223 -4.025 103.667 1.00 96.56 309 ARG A O 1
ATOM 2486 N N . VAL A 1 310 ? -60.210 -5.144 101.713 1.00 96.19 310 VAL A N 1
ATOM 2487 C CA . VAL A 1 310 ? -60.988 -6.302 102.190 1.00 96.19 310 VAL A CA 1
ATOM 2488 C C . VAL A 1 310 ? -60.247 -7.032 103.308 1.00 96.19 310 VAL A C 1
ATOM 2490 O O . VAL A 1 310 ? -60.835 -7.313 104.342 1.00 96.19 310 VAL A O 1
ATOM 2493 N N . MET A 1 311 ? -58.944 -7.272 103.160 1.00 95.31 311 MET A N 1
ATOM 2494 C CA . MET A 1 311 ? -58.117 -7.908 104.186 1.00 95.31 311 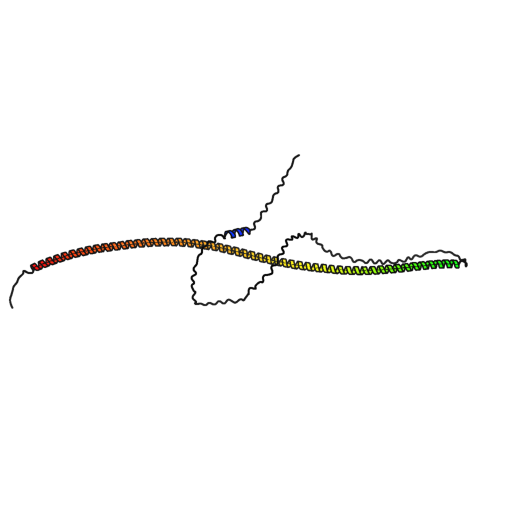MET A CA 1
ATOM 2495 C C . MET A 1 311 ? -58.078 -7.081 105.477 1.00 95.31 311 MET A C 1
ATOM 2497 O O . MET A 1 311 ? -58.144 -7.654 106.558 1.00 95.31 311 MET A O 1
ATOM 2501 N N . LYS A 1 312 ? -58.001 -5.745 105.389 1.00 95.75 312 LYS A N 1
ATOM 2502 C CA . LYS A 1 312 ? -58.111 -4.858 106.560 1.00 95.75 312 LYS A CA 1
ATOM 2503 C C . LYS A 1 312 ? -59.488 -4.957 107.224 1.00 95.75 312 LYS A C 1
ATOM 2505 O O . LYS A 1 312 ? -59.542 -5.045 108.442 1.00 95.75 312 LYS A O 1
ATOM 2510 N N . ALA A 1 313 ? -60.570 -4.977 106.445 1.00 94.56 313 ALA A N 1
ATOM 2511 C CA . ALA A 1 313 ? -61.929 -5.127 106.966 1.00 94.56 313 ALA A CA 1
ATOM 2512 C C . ALA A 1 313 ? -62.153 -6.498 107.626 1.00 94.56 313 ALA A C 1
ATOM 2514 O O . ALA A 1 313 ? -62.706 -6.563 108.715 1.00 94.56 313 ALA A O 1
ATOM 2515 N N . LEU A 1 314 ? -61.667 -7.579 107.008 1.00 91.44 314 LEU A N 1
ATOM 2516 C CA . LEU A 1 314 ? -61.705 -8.929 107.575 1.00 91.44 314 LEU A CA 1
ATOM 2517 C C . LEU A 1 314 ? -60.880 -9.022 108.857 1.00 91.44 314 LEU A C 1
ATOM 2519 O O . LEU A 1 314 ? -61.369 -9.562 109.838 1.00 91.44 314 LEU A O 1
ATOM 2523 N N . LYS A 1 315 ? -59.662 -8.464 108.881 1.00 91.88 315 LYS A N 1
ATOM 2524 C CA . LYS A 1 315 ? -58.858 -8.383 110.110 1.00 91.88 315 LYS A CA 1
ATOM 2525 C C . LYS A 1 315 ? -59.596 -7.628 111.210 1.00 91.88 315 LYS A C 1
ATOM 2527 O O . LYS A 1 315 ? -59.604 -8.105 112.331 1.00 91.88 315 LYS A O 1
ATOM 2532 N N . LEU A 1 316 ? -60.234 -6.500 110.886 1.00 91.25 316 LEU A N 1
ATOM 2533 C CA . LEU A 1 316 ? -61.050 -5.752 111.841 1.00 91.25 316 LEU A CA 1
ATOM 2534 C C . LEU A 1 316 ? -62.215 -6.609 112.364 1.00 91.25 316 LEU A C 1
ATOM 2536 O O . LEU A 1 316 ? -62.409 -6.686 113.569 1.00 91.25 316 LEU A O 1
ATOM 2540 N N . ALA A 1 317 ? -62.941 -7.299 111.480 1.00 91.25 317 ALA A N 1
ATOM 2541 C CA . ALA A 1 317 ? -64.036 -8.191 111.859 1.00 91.25 317 ALA A CA 1
ATOM 2542 C C . ALA A 1 317 ? -63.564 -9.349 112.753 1.00 91.25 317 ALA A C 1
ATOM 2544 O O . ALA A 1 317 ? -64.199 -9.624 113.762 1.00 91.25 317 ALA A O 1
ATOM 2545 N N . VAL A 1 318 ? -62.424 -9.974 112.435 1.00 87.94 318 VAL A N 1
ATOM 2546 C CA . VAL A 1 318 ? -61.801 -11.004 113.284 1.00 87.94 318 VAL A CA 1
ATOM 2547 C C . VAL A 1 318 ? -61.414 -10.419 114.639 1.00 87.94 318 VAL A C 1
ATOM 2549 O O . VAL A 1 318 ? -61.782 -10.994 115.649 1.00 87.94 318 VAL A O 1
ATOM 2552 N N . THR A 1 319 ? -60.770 -9.247 114.692 1.00 86.88 319 THR A N 1
ATOM 2553 C CA . THR A 1 319 ? -60.438 -8.609 115.979 1.00 86.88 319 THR A CA 1
ATOM 2554 C C . THR A 1 319 ? -61.673 -8.206 116.785 1.00 86.88 319 THR A C 1
ATOM 2556 O O . THR A 1 319 ? -61.615 -8.203 118.008 1.00 86.88 319 THR A O 1
ATOM 2559 N N . MET A 1 320 ? -62.788 -7.863 116.128 1.00 83.94 320 MET A N 1
ATOM 2560 C CA . MET A 1 320 ? -64.058 -7.584 116.808 1.00 83.94 320 MET A CA 1
ATOM 2561 C C . MET A 1 320 ? -64.674 -8.872 117.372 1.00 83.94 320 MET A C 1
ATOM 2563 O O . MET A 1 320 ? -65.096 -8.864 118.520 1.00 83.94 320 MET A O 1
ATOM 2567 N N . LEU A 1 321 ? -64.635 -9.983 116.628 1.00 81.81 321 LEU A N 1
ATOM 2568 C CA . LEU A 1 321 ? -65.079 -11.299 117.109 1.00 81.81 321 LEU A CA 1
ATOM 2569 C C . LEU A 1 321 ? -64.192 -11.842 118.243 1.00 81.81 321 LEU A C 1
ATOM 2571 O O . LEU A 1 321 ? -64.710 -12.326 119.239 1.00 81.81 321 LEU A O 1
ATOM 2575 N N . GLU A 1 322 ? -62.865 -11.716 118.143 1.00 79.81 322 GLU A N 1
ATOM 2576 C CA . GLU A 1 322 ? -61.927 -12.097 119.214 1.00 79.81 322 GLU A CA 1
ATOM 2577 C C . GLU A 1 322 ? -62.095 -11.217 120.467 1.00 79.81 322 GLU A C 1
ATOM 2579 O O . GLU A 1 322 ? -61.852 -11.666 121.589 1.00 79.81 322 GLU A O 1
ATOM 2584 N N . ALA A 1 323 ? -62.503 -9.953 120.305 1.00 73.00 323 ALA A N 1
ATOM 2585 C CA . ALA A 1 323 ? -62.851 -9.086 121.427 1.00 73.00 323 ALA A CA 1
ATOM 2586 C C . ALA A 1 323 ? -64.172 -9.513 122.089 1.00 73.00 323 ALA A C 1
ATOM 2588 O O . ALA A 1 323 ? -64.241 -9.511 123.316 1.00 73.00 323 ALA A O 1
ATOM 2589 N N . GLU A 1 324 ? -65.175 -9.923 121.303 1.00 66.81 324 GLU A N 1
ATOM 2590 C CA . GLU A 1 324 ? -66.439 -10.487 121.802 1.00 66.81 324 GLU A CA 1
ATOM 2591 C C . GLU A 1 324 ? -66.213 -11.830 122.536 1.00 66.81 324 GLU A C 1
ATOM 2593 O O . GLU A 1 324 ? -66.704 -12.009 123.652 1.00 66.81 324 GLU A O 1
ATOM 2598 N N . GLU A 1 325 ? -65.372 -12.725 122.002 1.00 59.34 325 GLU A N 1
ATOM 2599 C CA . GLU A 1 325 ? -65.031 -14.024 122.615 1.00 59.34 325 GLU A CA 1
ATOM 2600 C C . GLU A 1 325 ? -64.239 -13.867 123.932 1.00 59.34 325 GLU A C 1
ATOM 2602 O O . GLU A 1 325 ? -64.484 -14.583 124.905 1.00 59.34 325 GLU A O 1
ATOM 2607 N N . ASN A 1 326 ? -63.352 -12.867 124.031 1.00 56.25 326 ASN A N 1
ATOM 2608 C CA . ASN A 1 326 ? -62.659 -12.546 125.287 1.00 56.25 326 ASN A CA 1
ATOM 2609 C C . ASN A 1 326 ? -63.569 -11.890 126.340 1.00 56.25 326 ASN A C 1
ATOM 2611 O O . ASN A 1 326 ? -63.258 -11.960 127.529 1.00 56.25 326 ASN A O 1
ATOM 2615 N N . THR A 1 327 ? -64.687 -11.276 125.940 1.00 53.88 327 THR A N 1
ATOM 2616 C CA . THR A 1 327 ? -65.698 -10.768 126.883 1.00 53.88 327 THR A CA 1
ATOM 2617 C C . THR A 1 327 ? -66.697 -11.833 127.341 1.00 53.88 327 THR A C 1
ATOM 2619 O O . THR A 1 327 ? -67.264 -11.683 128.419 1.00 53.88 327 THR A O 1
ATOM 2622 N N . GLU A 1 328 ? -66.869 -12.933 126.600 1.00 47.50 328 GLU A N 1
ATOM 2623 C CA . GLU A 1 328 ? -67.700 -14.075 127.024 1.00 47.50 328 GLU A CA 1
ATOM 2624 C C . GLU A 1 328 ? -66.902 -15.168 127.773 1.00 47.50 328 GLU A C 1
ATOM 2626 O O . GLU A 1 328 ? -67.485 -15.979 128.492 1.00 47.50 328 GLU A O 1
ATOM 2631 N N . GLY A 1 329 ? -65.564 -15.164 127.690 1.00 44.34 329 GLY A N 1
ATOM 2632 C CA . GLY A 1 329 ? -64.683 -16.141 128.346 1.00 44.34 329 GLY A CA 1
ATOM 2633 C C . GLY A 1 329 ? -64.253 -15.844 129.793 1.00 44.34 329 GLY A C 1
ATOM 2634 O O . GLY A 1 329 ? -63.570 -16.681 130.386 1.00 44.34 329 GLY A O 1
ATOM 2635 N N . SER A 1 330 ? -64.609 -14.695 130.390 1.00 39.38 330 SER A N 1
ATOM 2636 C CA . SER A 1 330 ? -64.143 -14.323 131.745 1.00 39.38 330 SER A CA 1
ATOM 2637 C C . SER A 1 330 ? -65.188 -14.377 132.864 1.00 39.38 330 SER A C 1
ATOM 2639 O O . SER A 1 330 ? -64.853 -14.013 133.988 1.00 39.38 330 SER A O 1
ATOM 2641 N N . ASP A 1 331 ? -66.407 -14.864 132.613 1.00 43.25 331 ASP A N 1
ATOM 2642 C CA . ASP A 1 331 ? -67.446 -15.019 133.644 1.00 43.25 331 ASP A CA 1
ATOM 2643 C C . ASP A 1 331 ? -68.091 -16.415 133.593 1.00 43.25 331 ASP A C 1
ATOM 2645 O O . ASP A 1 331 ? -69.159 -16.626 133.022 1.00 43.25 331 ASP A O 1
ATOM 2649 N N . GLY A 1 332 ? -67.444 -17.402 134.227 1.00 40.38 332 GLY A N 1
ATOM 2650 C CA . GLY A 1 332 ? -67.973 -18.769 134.263 1.00 40.38 332 GLY A CA 1
ATOM 2651 C C . GLY A 1 332 ? -67.235 -19.768 135.158 1.00 40.38 332 GLY A C 1
ATOM 2652 O O . GLY A 1 332 ? -66.667 -20.713 134.634 1.00 40.38 332 GLY A O 1
ATOM 2653 N N . LYS A 1 333 ? -67.266 -19.536 136.487 1.00 39.06 333 LYS A N 1
ATOM 2654 C CA . LYS A 1 333 ? -67.343 -20.498 137.632 1.00 39.06 333 LYS A CA 1
ATOM 2655 C C . LYS A 1 333 ? -66.768 -21.922 137.426 1.00 39.06 333 LYS A C 1
ATOM 2657 O O . LYS A 1 333 ? -67.184 -22.635 136.533 1.00 39.06 333 LYS A O 1
ATOM 2662 N N . GLY A 1 334 ? -65.923 -22.484 138.293 1.00 40.28 334 GLY A N 1
ATOM 2663 C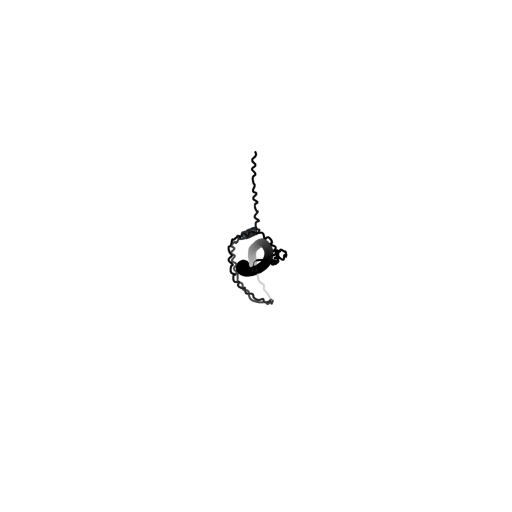 CA . GLY A 1 334 ? -66.059 -22.564 139.751 1.00 40.28 334 GLY A CA 1
ATOM 2664 C C . GLY A 1 334 ? -66.279 -24.024 140.211 1.00 40.28 334 GLY A C 1
ATOM 2665 O O . GLY A 1 334 ? -67.127 -24.707 139.656 1.00 40.28 334 GLY A O 1
ATOM 2666 N N . SER A 1 335 ? -65.537 -24.427 141.257 1.00 38.88 335 SER A N 1
ATOM 2667 C CA . SER A 1 335 ? -65.853 -25.412 142.325 1.00 38.88 335 SER A CA 1
ATOM 2668 C C . SER A 1 335 ? -66.189 -26.890 142.027 1.00 38.88 335 SER A C 1
ATOM 2670 O O . SER A 1 335 ? -67.125 -27.180 141.289 1.00 38.88 335 SER A O 1
ATOM 2672 N N . GLY A 1 336 ? -65.548 -27.788 142.797 1.00 41.81 336 GLY A N 1
ATOM 2673 C CA . GLY A 1 336 ? -66.019 -29.145 143.143 1.00 41.81 336 GLY A CA 1
ATOM 2674 C C . GLY A 1 336 ? -64.921 -30.214 143.005 1.00 41.81 336 GLY A C 1
ATOM 2675 O O . GLY A 1 336 ? -64.700 -30.671 141.892 1.00 41.81 336 GLY A O 1
ATOM 2676 N N . ASP A 1 337 ? -64.025 -30.436 143.972 1.00 43.22 337 ASP A N 1
ATOM 2677 C CA . ASP A 1 337 ? -64.138 -31.241 145.215 1.00 43.22 337 ASP A CA 1
ATOM 2678 C C . ASP A 1 337 ? -64.327 -32.771 145.056 1.00 43.22 337 ASP A C 1
ATOM 2680 O O . ASP A 1 337 ? -65.176 -33.238 144.303 1.00 43.22 337 ASP A O 1
ATOM 2684 N N . GLU A 1 338 ? -63.544 -33.478 145.887 1.00 44.25 338 GLU A N 1
ATOM 2685 C CA . GLU A 1 338 ? -63.742 -34.803 146.515 1.00 44.25 338 GLU A CA 1
ATOM 2686 C C . GLU A 1 338 ? -63.279 -36.135 145.856 1.00 44.25 338 GLU A C 1
ATOM 2688 O O . GLU A 1 338 ? -63.817 -36.636 144.872 1.00 44.25 338 GLU A O 1
ATOM 2693 N N . ASP A 1 339 ? -62.304 -36.737 146.565 1.00 45.00 339 ASP A N 1
ATOM 2694 C CA . ASP A 1 339 ? -62.254 -38.110 147.107 1.00 45.00 339 ASP A CA 1
ATOM 2695 C C . ASP A 1 339 ? -62.099 -39.352 146.201 1.00 45.00 339 ASP A C 1
ATOM 2697 O O . ASP A 1 339 ? -63.076 -39.957 145.757 1.00 45.00 339 ASP A O 1
ATOM 2701 N N . LYS A 1 340 ? -60.863 -39.882 146.113 1.00 41.78 340 LYS A N 1
ATOM 2702 C CA . LYS A 1 340 ? -60.362 -41.044 146.901 1.00 41.78 340 LYS A CA 1
ATOM 2703 C C . LYS A 1 340 ? -58.949 -41.479 146.515 1.00 41.78 340 LYS A C 1
ATOM 2705 O O . LYS A 1 340 ? -58.631 -41.467 145.307 1.00 41.78 340 LYS A O 1
#

Radius of gyration: 79.06 Å; Cα contacts (8 Å, |Δi|>4): 0; chains: 1; bounding box: 147×82×266 Å

Mean predicted aligned error: 19.53 Å

Solvent-accessible surface area (backbone atoms only — not comparable to full-atom values): 21710 Å² total; per-residue (Å²): 137,83,87,83,84,80,82,84,80,80,80,79,78,78,76,77,75,77,77,61,81,66,62,68,56,54,60,64,58,67,74,69,72,84,76,83,72,91,73,89,74,83,77,82,79,80,84,78,79,83,79,90,76,89,80,92,80,90,78,91,77,81,90,76,86,87,79,80,84,76,82,74,74,82,73,80,80,77,77,75,79,89,67,95,67,89,73,80,74,77,86,69,82,8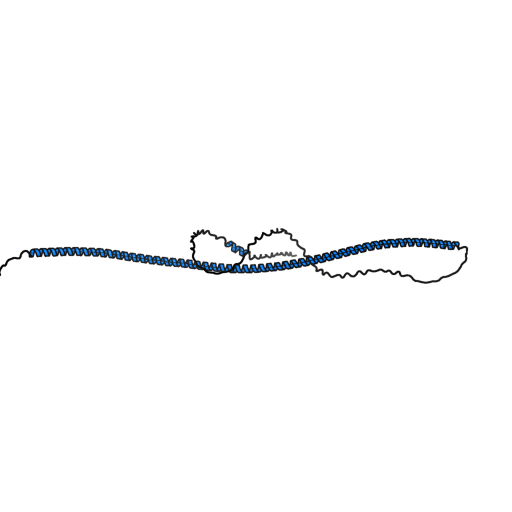1,71,84,76,76,82,70,82,74,78,74,74,80,81,75,79,80,75,81,76,78,74,85,76,78,85,87,81,83,87,80,91,85,84,82,88,79,90,85,61,99,85,48,56,71,62,49,50,48,53,48,52,51,51,48,51,53,48,51,53,50,48,57,50,50,51,54,49,50,53,48,52,53,49,53,50,50,51,52,50,51,51,50,53,54,50,48,54,50,50,55,50,51,50,56,50,48,56,52,50,52,50,51,51,51,53,51,52,50,51,52,53,52,51,50,52,52,52,52,51,51,50,53,51,50,52,50,53,50,52,54,50,52,51,52,49,53,52,51,53,53,49,50,56,50,52,53,51,50,50,58,51,51,50,54,51,51,50,51,52,52,51,51,53,51,53,50,50,55,52,50,50,52,54,50,51,52,50,50,53,52,52,48,56,52,48,55,51,52,51,53,52,51,50,52,49,51,51,53,50,52,54,50,48,54,54,48,51,55,49,50,53,50,50,52,51,50,51,51,51,50,52,50,51,50,54,51,49,54,51,52,51,59,67,65,70,74,75,78,82,84,90,84,89,85,91,136

Secondary structure (DSSP, 8-state):
--------------------TTHHHHHHHHTTSS-------------PPPPP--------------------PPPP---------------------------------------------------------TTSHHHHHHHHHHHHHHHHHHHHHHHHHHHHHHHHHHHHHHHHHHHHHHHHHHHHHHHHHHHHHHHHHHHHHHHHHHHHHHHHHHHHHHHHHHHHHHHHHHHHHHHHHHHHHHHHHHHHHHHHHHHHHHHHHHHHHHHHHHHHHHHHHHHHHHHHHHHHHHHHHHHHHHHHHHHHHHHHHHHHHHHHHHHHHHHHSS----------